Protein AF-I4BC13-F1 (afdb_monomer)

Nearest PDB stru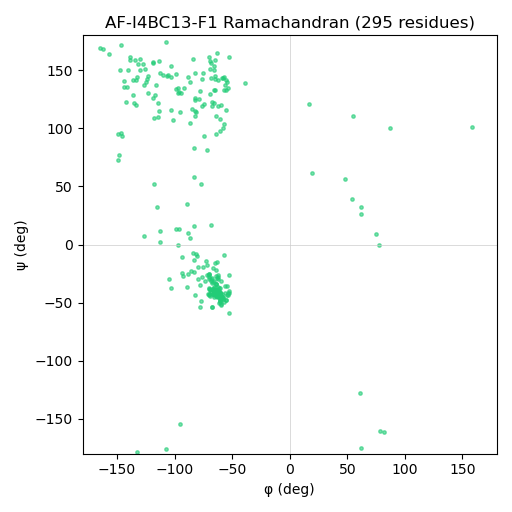ctures (foldseek):
  4tl6-assembly1_C-2  TM=3.862E-01  e=3.648E-01  Synechococcus elongatus PCC 7942 = FACHB-805
  7yfi-assembly1_A  TM=4.423E-01  e=2.209E+00  Rattus norvegicus
  8vuv-assembly1_A  TM=4.955E-01  e=9.905E+00  Homo sapiens
  8e92-assembly1_C  TM=4.081E-01  e=5.435E+00  Homo sapiens
  6mms-assembly1_B  TM=4.038E-01  e=9.328E+00  Rattus norvegicus

InterPro domains:
  IPR000816 Peptidase C15, pyroglutamyl peptidase I [PR00706] (13-36)
  IPR000816 Peptidase C15, pyroglutamyl peptidase I [PR00706] (135-151)
  IPR016125 Peptidase C15, pyroglutamyl peptidase I-like [PF01470] (13-174)
  IPR016125 Peptidase C15, pyroglutamyl peptidase I-like [PTHR23402] (8-170)
  IPR036440 Peptidase C15, pyroglutamyl peptidase I-like superfamily [G3DSA:3.40.630.20] (10-198)
  IPR036440 Peptidase C15, pyroglutamyl peptidase I-like superfamily [SSF53182] (11-179)

Foldseek 3Di:
DDPPPPPLAAFEEEEEEEADDQPDNGWLSVVLVVLLVVDDQDPSYHYQYYYHAYQDLLCRQVVPVVSCVVRVGLEYEYEGEDADDFKEWAQKQAQWADFAPDIDGVDPQAFRMKGFLPHVVQLLVLFDPVLSVRYDYHNDLDRGPQSSNQRCCCTVVQVHGYIYIYHYGDDPVRCVVCSVSSSVSVSSSVVSVSVVVVVDPPDGGIDRDHPDDDDDDDPVVVVVVSVVQNFALRALRLRSQQVVCVVVVADSDPVSSVLSSVLLVVLVPPPDPQLPPRTRVSSVVSCVVVVSSVVTD

pLDDT: mean 83.91, std 18.49, range [30.3, 98.81]

Solvent-accessible surface area (backbone atoms only — not comparable to full-atom values): 16662 Å² total; per-residue (Å²): 131,85,78,80,76,76,78,75,76,60,40,31,30,28,41,36,20,32,51,52,55,92,84,42,94,60,31,39,19,36,55,47,50,51,52,46,69,76,40,83,69,57,91,58,48,41,79,65,51,73,47,75,30,59,94,42,88,59,50,29,54,70,60,47,51,60,55,48,68,73,61,63,38,64,30,38,43,38,33,30,56,39,86,57,82,54,37,27,44,37,41,27,17,46,40,36,26,64,50,69,97,47,72,42,66,70,50,92,77,52,48,56,27,37,35,43,41,67,52,56,70,61,47,49,68,58,30,57,72,86,49,35,76,50,52,43,80,39,76,63,46,63,38,48,66,60,6,41,51,48,27,49,44,57,74,75,42,55,90,45,41,49,47,41,35,37,31,38,54,51,54,75,71,61,39,66,76,45,44,70,59,55,44,50,42,52,51,46,50,54,51,26,50,46,50,50,64,72,68,49,82,90,78,61,72,58,49,70,50,61,87,79,81,82,83,82,83,65,73,71,57,55,51,51,58,60,55,75,46,68,39,63,60,64,65,70,46,66,62,55,36,41,53,55,26,53,74,72,74,38,54,79,44,71,70,38,37,53,52,43,32,53,48,47,54,52,56,70,68,52,82,58,73,88,49,58,69,83,21,32,59,36,46,53,50,47,36,60,75,70,49,49,64,79,75,47,100

Structure (mmCIF, N/CA/C/O backbone):
data_AF-I4BC13-F1
#
_entry.id   AF-I4BC13-F1
#
loop_
_atom_site.group_PDB
_atom_site.id
_atom_site.type_symbol
_atom_site.label_atom_id
_atom_site.label_alt_id
_atom_site.label_comp_id
_atom_site.label_asym_id
_atom_site.label_entity_id
_atom_site.label_seq_id
_atom_site.pdbx_PDB_ins_code
_atom_site.Cartn_x
_atom_site.Cartn_y
_atom_site.Cartn_z
_atom_site.occupancy
_atom_site.B_iso_or_equiv
_atom_site.auth_seq_id
_atom_site.auth_comp_id
_atom_site.auth_asym_id
_atom_site.auth_atom_id
_atom_site.pdbx_PDB_model_num
ATOM 1 N N . MET A 1 1 ? -35.547 -10.653 30.636 1.00 40.25 1 MET A N 1
ATOM 2 C CA . MET A 1 1 ? -35.291 -10.626 29.179 1.00 40.25 1 MET A CA 1
ATOM 3 C C . MET A 1 1 ? -33.876 -11.126 28.935 1.00 40.25 1 MET A C 1
ATOM 5 O O . MET A 1 1 ? -32.976 -10.595 29.580 1.00 40.25 1 MET A O 1
ATOM 9 N N . PRO A 1 2 ? -33.645 -12.147 28.098 1.00 35.78 2 PRO A N 1
ATOM 10 C CA . PRO A 1 2 ? -32.284 -12.537 27.756 1.00 35.78 2 PRO A CA 1
ATOM 11 C C . PRO A 1 2 ? -31.647 -11.414 26.923 1.00 35.78 2 PRO A C 1
ATOM 13 O O . PRO A 1 2 ? -32.195 -11.009 25.900 1.00 35.78 2 PRO A O 1
ATOM 16 N N . ARG A 1 3 ? -30.512 -10.875 27.392 1.00 33.47 3 ARG A N 1
ATOM 17 C CA . ARG A 1 3 ? -29.662 -9.967 26.607 1.00 33.47 3 ARG A CA 1
ATOM 18 C C . ARG A 1 3 ? -29.309 -10.689 25.307 1.00 33.47 3 ARG A C 1
ATOM 20 O O . ARG A 1 3 ? -28.617 -11.702 25.356 1.00 33.47 3 ARG A O 1
ATOM 27 N N . GLN A 1 4 ? -29.757 -10.168 24.166 1.00 35.75 4 GLN A N 1
ATOM 28 C CA . GLN A 1 4 ? -29.152 -10.506 22.881 1.00 35.75 4 GLN A CA 1
ATOM 29 C C . GLN A 1 4 ? -27.668 -10.149 22.977 1.00 35.75 4 GLN A C 1
ATOM 31 O O . GLN A 1 4 ? -27.287 -8.979 22.978 1.00 35.75 4 GLN A O 1
ATOM 36 N N . VAL A 1 5 ? -26.828 -11.168 23.131 1.00 34.31 5 VAL A N 1
ATOM 37 C CA . VAL A 1 5 ? -25.388 -11.031 22.970 1.00 34.31 5 VAL A CA 1
ATOM 38 C C . VAL A 1 5 ? -25.170 -10.913 21.469 1.00 34.31 5 VAL A C 1
ATOM 40 O O . VAL A 1 5 ? -25.111 -11.915 20.762 1.00 34.31 5 VAL A O 1
ATOM 43 N N . PHE A 1 6 ? -25.114 -9.684 20.958 1.00 40.41 6 PHE A N 1
ATOM 44 C CA . PHE A 1 6 ? -24.556 -9.454 19.634 1.00 40.41 6 PHE A CA 1
ATOM 45 C C . PHE A 1 6 ? -23.105 -9.933 19.697 1.00 40.41 6 PHE A C 1
ATOM 47 O O . PHE A 1 6 ? -22.273 -9.324 20.370 1.00 40.41 6 PHE A O 1
ATOM 54 N N . HIS A 1 7 ? -22.803 -11.063 19.059 1.00 43.88 7 HIS A N 1
ATOM 55 C CA . HIS A 1 7 ? -21.422 -11.412 18.772 1.00 43.88 7 HIS A CA 1
ATOM 56 C C . HIS A 1 7 ? -20.894 -10.350 17.813 1.00 43.88 7 HIS A C 1
ATOM 58 O O . HIS A 1 7 ? -21.124 -10.418 16.608 1.00 43.88 7 HIS A O 1
ATOM 64 N N . ASP A 1 8 ? -20.236 -9.336 18.368 1.00 62.34 8 ASP A N 1
ATOM 65 C CA . ASP A 1 8 ? -19.478 -8.359 17.604 1.00 62.34 8 ASP A CA 1
ATOM 66 C C . ASP A 1 8 ? -18.417 -9.126 16.806 1.00 62.34 8 ASP A C 1
ATOM 68 O O . ASP A 1 8 ? -17.426 -9.618 17.358 1.00 62.34 8 ASP A O 1
ATOM 72 N N . LYS A 1 9 ? -18.693 -9.345 15.514 1.00 79.00 9 LYS A N 1
ATOM 73 C CA . LYS A 1 9 ? -17.816 -10.116 14.638 1.00 79.00 9 LYS A CA 1
ATOM 74 C C . LYS A 1 9 ? -16.469 -9.403 14.610 1.00 79.00 9 LYS A C 1
ATOM 76 O O . LYS A 1 9 ? -16.350 -8.251 14.200 1.00 79.00 9 LYS A O 1
ATOM 81 N N . SER A 1 10 ? -15.437 -10.114 15.036 1.00 89.94 10 SER A N 1
ATOM 82 C CA . SER A 1 10 ? -14.056 -9.660 14.920 1.00 89.94 10 SER A CA 1
ATOM 83 C C . SER A 1 10 ? -13.695 -9.367 13.459 1.00 89.94 10 SER A C 1
ATOM 85 O O . SER A 1 10 ? -13.921 -10.234 12.611 1.00 89.94 10 SER A O 1
ATOM 87 N N . LEU A 1 11 ? -13.073 -8.219 13.193 1.00 95.56 11 LEU A N 1
ATOM 88 C CA . LEU A 1 11 ? -12.499 -7.867 11.896 1.00 95.56 11 LEU A CA 1
ATOM 89 C C . LEU A 1 11 ? -11.143 -8.561 11.724 1.00 95.56 11 LEU A C 1
ATOM 91 O O . LEU A 1 11 ? -10.250 -8.396 12.555 1.00 95.56 11 LEU A O 1
ATOM 95 N N . THR A 1 12 ? -10.969 -9.319 10.648 1.00 97.69 12 THR A N 1
ATOM 96 C CA . THR A 1 12 ? -9.675 -9.894 10.262 1.00 97.69 12 THR A CA 1
ATOM 97 C C . THR A 1 12 ? -8.978 -9.014 9.228 1.00 97.69 12 THR A C 1
ATOM 99 O O . THR A 1 12 ? -9.584 -8.608 8.237 1.00 97.69 12 THR A O 1
ATOM 102 N N . VAL A 1 13 ? -7.702 -8.704 9.455 1.00 98.38 13 VAL A N 1
ATOM 103 C CA . VAL A 1 13 ? -6.926 -7.778 8.618 1.00 98.38 13 VAL A CA 1
ATOM 104 C C . VAL A 1 13 ? -5.687 -8.471 8.077 1.00 98.38 13 VAL A C 1
ATOM 106 O O . VAL A 1 13 ? -4.935 -9.063 8.845 1.00 98.38 13 VAL A O 1
ATOM 109 N N . PHE A 1 14 ? -5.447 -8.368 6.774 1.00 98.69 14 PHE A N 1
ATOM 110 C CA . PHE A 1 14 ? -4.153 -8.661 6.164 1.00 98.69 14 PHE A CA 1
ATOM 111 C C . PHE A 1 14 ? -3.393 -7.353 5.972 1.00 98.69 14 PHE A C 1
ATOM 113 O O . PHE A 1 14 ? -3.948 -6.403 5.419 1.00 98.69 14 PHE A O 1
ATOM 120 N N . MET A 1 15 ? -2.134 -7.289 6.399 1.00 98.81 15 MET A N 1
ATOM 121 C CA . MET A 1 15 ? -1.324 -6.074 6.259 1.00 98.81 15 MET A CA 1
ATOM 122 C C . MET A 1 15 ? -0.114 -6.319 5.363 1.00 98.81 15 MET A C 1
ATOM 124 O O . MET A 1 15 ? 0.655 -7.245 5.599 1.00 98.81 15 MET A O 1
ATOM 128 N N . ALA A 1 16 ? 0.093 -5.475 4.356 1.00 98.69 16 ALA A N 1
ATOM 129 C CA . ALA A 1 16 ? 1.271 -5.563 3.499 1.00 98.69 16 ALA A CA 1
ATOM 130 C C . ALA A 1 16 ? 2.042 -4.246 3.480 1.00 98.69 16 ALA A C 1
ATOM 132 O O . ALA A 1 16 ? 1.440 -3.176 3.456 1.00 98.69 16 ALA A O 1
ATOM 133 N N . ALA A 1 17 ? 3.365 -4.337 3.442 1.00 98.69 17 ALA A N 1
ATOM 134 C CA . ALA A 1 17 ? 4.271 -3.210 3.246 1.00 98.69 17 ALA A CA 1
ATOM 135 C C . ALA A 1 17 ? 5.323 -3.556 2.183 1.00 98.69 17 ALA A C 1
ATOM 137 O O . ALA A 1 17 ? 5.294 -4.652 1.628 1.00 98.69 17 ALA A O 1
ATOM 138 N N . PHE A 1 18 ? 6.253 -2.647 1.891 1.00 97.75 18 PHE A N 1
ATOM 139 C CA . PHE A 1 18 ? 7.304 -2.872 0.894 1.00 97.75 18 PHE A CA 1
ATOM 140 C C . PHE A 1 18 ? 8.692 -2.951 1.523 1.00 97.75 18 PHE A C 1
ATOM 142 O O . PHE A 1 18 ? 8.983 -2.260 2.498 1.00 97.75 18 PHE A O 1
ATOM 149 N N . GLU A 1 19 ? 9.571 -3.760 0.934 1.00 96.00 19 GLU A N 1
ATOM 150 C CA . GLU A 1 19 ? 10.990 -3.789 1.300 1.00 96.00 19 GLU A CA 1
ATOM 151 C C . GLU A 1 19 ? 11.697 -2.439 1.008 1.00 96.00 19 GLU A C 1
ATOM 153 O O . GLU A 1 19 ? 11.157 -1.580 0.295 1.00 96.00 19 GLU A O 1
ATOM 158 N N . PRO A 1 20 ? 12.903 -2.204 1.562 1.00 92.75 20 PRO A N 1
ATOM 159 C CA . PRO A 1 20 ? 13.725 -1.044 1.212 1.00 92.75 20 PRO A CA 1
ATOM 160 C C . PRO A 1 20 ? 14.058 -0.972 -0.283 1.00 92.75 20 PRO A C 1
ATOM 162 O O . PRO A 1 20 ? 14.316 -1.984 -0.929 1.00 92.75 20 PRO A O 1
ATOM 165 N N . PHE A 1 21 ? 14.097 0.244 -0.834 1.00 88.75 21 PHE A N 1
ATOM 166 C CA . PHE A 1 21 ? 14.404 0.489 -2.246 1.00 88.75 21 PHE A CA 1
ATOM 167 C C . PHE A 1 21 ? 15.162 1.805 -2.447 1.00 88.75 21 PHE A C 1
ATOM 169 O O . PHE A 1 21 ? 15.338 2.597 -1.522 1.00 88.75 21 PHE A O 1
ATOM 176 N N . GLY A 1 22 ? 15.641 2.043 -3.672 1.00 81.81 22 GLY A N 1
ATOM 177 C CA . GLY A 1 22 ? 16.281 3.316 -4.027 1.00 81.81 22 GLY A CA 1
ATOM 178 C C . GLY A 1 22 ? 17.552 3.621 -3.226 1.00 81.81 22 GLY A C 1
ATOM 179 O O . GLY A 1 22 ? 17.810 4.778 -2.916 1.00 81.81 22 GLY A O 1
ATOM 180 N N . GLY A 1 23 ? 18.312 2.588 -2.840 1.00 84.38 23 GLY A N 1
ATOM 181 C CA . GLY A 1 23 ? 19.537 2.726 -2.041 1.00 84.38 23 GLY A CA 1
ATOM 182 C C . GLY A 1 23 ? 19.304 2.978 -0.546 1.00 84.38 23 GLY A C 1
ATOM 183 O O . GLY A 1 23 ? 20.266 3.082 0.210 1.00 84.38 23 GLY A O 1
ATOM 184 N N . ARG A 1 24 ? 18.046 3.053 -0.090 1.00 87.62 24 ARG A N 1
ATOM 185 C CA . ARG A 1 24 ? 17.718 3.162 1.336 1.00 87.62 24 ARG A CA 1
ATOM 186 C C . ARG A 1 24 ? 17.885 1.806 2.019 1.00 87.62 24 ARG A C 1
ATOM 188 O O . ARG A 1 24 ? 17.536 0.769 1.463 1.00 87.62 24 ARG A O 1
ATOM 195 N N . SER A 1 25 ? 18.379 1.828 3.254 1.00 89.56 25 SER A N 1
ATOM 196 C CA . SER A 1 25 ? 18.487 0.647 4.124 1.00 89.56 25 SER A CA 1
ATOM 197 C C . SER A 1 25 ? 17.195 0.323 4.879 1.00 89.56 25 SER A C 1
ATOM 199 O O . SER A 1 25 ? 17.116 -0.699 5.553 1.00 89.56 25 SER A O 1
ATOM 201 N N . CYS A 1 26 ? 16.192 1.195 4.788 1.00 93.31 26 CYS A N 1
ATOM 202 C CA . CYS A 1 26 ? 14.906 1.070 5.461 1.00 93.31 26 CYS A CA 1
ATOM 203 C C . CYS A 1 26 ? 13.771 1.491 4.526 1.00 93.31 26 CYS A C 1
ATOM 205 O O . CYS A 1 26 ? 13.988 2.187 3.530 1.00 93.31 26 CYS A O 1
ATOM 207 N N . ASN A 1 27 ? 12.565 1.068 4.884 1.00 97.25 27 ASN A N 1
ATOM 208 C CA . ASN A 1 27 ? 11.320 1.544 4.309 1.00 97.25 27 ASN A CA 1
ATOM 209 C C . ASN A 1 27 ? 10.363 1.790 5.469 1.00 97.25 27 ASN A C 1
ATOM 211 O O . ASN A 1 27 ? 10.060 0.862 6.219 1.00 97.25 27 ASN A O 1
ATOM 215 N N . THR A 1 28 ? 9.869 3.016 5.616 1.00 98.25 28 THR A N 1
ATOM 216 C CA . THR A 1 28 ? 9.038 3.373 6.772 1.00 98.25 28 THR A CA 1
ATOM 217 C C . THR A 1 28 ? 7.739 2.565 6.823 1.00 98.25 28 THR A C 1
ATOM 219 O O . THR A 1 28 ? 7.231 2.305 7.908 1.00 98.25 28 THR A O 1
ATOM 222 N N . SER A 1 29 ? 7.228 2.085 5.681 1.00 98.44 29 SER A N 1
ATOM 223 C CA . SER A 1 29 ? 6.073 1.176 5.675 1.00 98.44 29 SER A CA 1
ATOM 224 C C . SER A 1 29 ? 6.389 -0.190 6.297 1.00 98.44 29 SER A C 1
ATOM 226 O O . SER A 1 29 ? 5.554 -0.732 7.020 1.00 98.44 29 SER A O 1
ATOM 228 N N . ALA A 1 30 ? 7.591 -0.732 6.068 1.00 98.50 30 ALA A N 1
ATOM 229 C CA . ALA A 1 30 ? 8.039 -1.983 6.679 1.00 98.50 30 ALA A CA 1
ATOM 230 C C . ALA A 1 30 ? 8.311 -1.809 8.177 1.00 98.50 30 ALA A C 1
ATOM 232 O O . ALA A 1 30 ? 7.895 -2.647 8.977 1.00 98.50 30 ALA A O 1
ATOM 233 N N . ASP A 1 31 ? 8.949 -0.698 8.555 1.00 98.44 31 ASP A N 1
ATOM 234 C CA . ASP A 1 31 ? 9.200 -0.366 9.958 1.00 98.44 31 ASP A CA 1
ATOM 235 C C . ASP A 1 31 ? 7.875 -0.227 10.734 1.00 98.44 31 ASP A C 1
ATOM 237 O O . ASP A 1 31 ? 7.731 -0.770 11.833 1.00 98.44 31 ASP A O 1
ATOM 241 N N . LEU A 1 32 ? 6.874 0.433 10.134 1.00 98.69 32 LEU A N 1
ATOM 242 C CA . LEU A 1 32 ? 5.536 0.567 10.710 1.00 98.69 32 LEU A CA 1
ATOM 243 C C . LEU A 1 32 ? 4.802 -0.769 10.803 1.00 98.69 32 LEU A C 1
ATOM 245 O O . LEU A 1 32 ? 4.203 -1.055 11.837 1.00 98.69 32 LEU A O 1
ATOM 249 N N . LEU A 1 33 ? 4.870 -1.608 9.766 1.00 98.62 33 LEU A N 1
ATOM 250 C CA . LEU A 1 33 ? 4.275 -2.942 9.809 1.00 98.62 33 LEU A CA 1
ATOM 251 C C . LEU A 1 33 ? 4.851 -3.768 10.964 1.00 98.62 33 LEU A C 1
ATOM 253 O O . LEU A 1 33 ? 4.092 -4.379 11.715 1.00 98.62 33 LEU A O 1
ATOM 257 N N . GLN A 1 34 ? 6.172 -3.747 11.153 1.00 98.19 34 GLN A N 1
ATOM 258 C CA . GLN A 1 34 ? 6.793 -4.457 12.266 1.00 98.19 34 GLN A CA 1
ATOM 259 C C . GLN A 1 34 ? 6.348 -3.892 13.620 1.00 98.19 34 GLN A C 1
ATOM 261 O O . GLN A 1 34 ? 6.024 -4.657 14.528 1.00 98.19 34 GLN A O 1
ATOM 266 N N . ALA A 1 35 ? 6.284 -2.567 13.761 1.00 98.12 35 ALA A N 1
ATOM 267 C CA . ALA A 1 35 ? 5.796 -1.941 14.986 1.00 98.12 35 ALA A CA 1
ATOM 268 C C . ALA A 1 35 ? 4.338 -2.338 15.293 1.00 98.12 35 ALA A C 1
ATOM 270 O O . ALA A 1 35 ? 4.021 -2.650 16.439 1.00 98.12 35 ALA A O 1
ATOM 271 N N . LEU A 1 36 ? 3.476 -2.408 14.272 1.00 98.00 36 LEU A N 1
ATOM 272 C CA . LEU A 1 36 ? 2.088 -2.864 14.396 1.00 98.00 36 LEU A CA 1
ATOM 273 C C . LEU A 1 36 ? 1.999 -4.333 14.829 1.00 98.00 36 LEU A C 1
ATOM 275 O O . LEU A 1 36 ? 1.223 -4.645 15.729 1.00 98.00 36 LEU A O 1
ATOM 279 N N . ILE A 1 37 ? 2.806 -5.223 14.244 1.00 96.88 37 ILE A N 1
ATOM 280 C CA . ILE A 1 37 ? 2.849 -6.653 14.609 1.00 96.88 37 ILE A CA 1
ATOM 281 C C . ILE A 1 37 ? 3.334 -6.846 16.050 1.00 96.88 37 ILE A C 1
ATOM 283 O O . ILE A 1 37 ? 2.808 -7.688 16.773 1.00 96.88 37 ILE A O 1
ATOM 287 N N . SER A 1 38 ? 4.329 -6.066 16.479 1.00 96.19 38 SER A N 1
ATOM 288 C CA . SER A 1 38 ? 4.823 -6.081 17.861 1.00 96.19 38 SER A CA 1
ATOM 289 C C . SER A 1 38 ? 3.853 -5.442 18.856 1.00 96.19 38 SER A C 1
ATOM 291 O O . SER A 1 38 ? 3.988 -5.653 20.062 1.00 96.19 38 SER A O 1
ATOM 293 N N . SER A 1 39 ? 2.895 -4.647 18.378 1.00 93.25 39 SER A N 1
ATOM 294 C CA . SER A 1 39 ? 1.874 -4.024 19.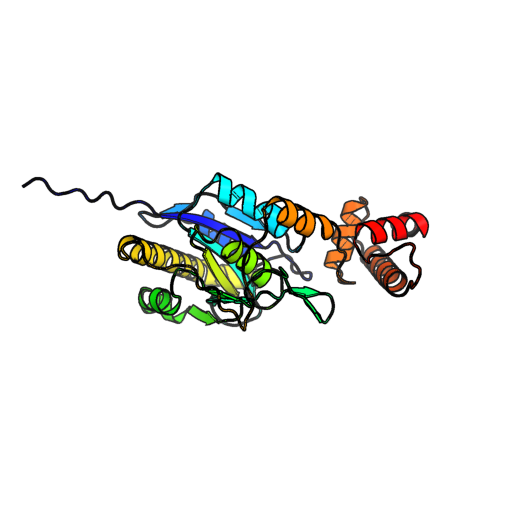213 1.00 93.25 39 SER A CA 1
ATOM 295 C C . SER A 1 39 ? 0.697 -4.968 19.467 1.00 93.25 39 SER A C 1
ATOM 297 O O . SER A 1 39 ? 0.439 -5.919 18.729 1.00 93.25 39 SER A O 1
ATOM 299 N N . LYS A 1 40 ? -0.067 -4.694 20.526 1.00 88.44 40 LYS A N 1
ATOM 300 C CA . LYS A 1 40 ? -1.309 -5.421 20.785 1.00 88.44 40 LYS A CA 1
ATOM 301 C C . LYS A 1 40 ? -2.396 -4.912 19.837 1.00 88.44 40 LYS A C 1
ATOM 303 O O . LYS A 1 40 ? -2.782 -3.749 19.929 1.00 88.44 40 LYS A O 1
ATOM 308 N N . MET A 1 41 ? -2.925 -5.798 18.990 1.00 90.00 41 MET A N 1
ATOM 309 C CA . MET A 1 41 ? -4.083 -5.480 18.148 1.00 90.00 41 MET A CA 1
ATOM 310 C C . MET A 1 41 ? -5.267 -4.991 19.000 1.00 90.00 41 MET A C 1
ATOM 312 O O . MET A 1 41 ? -5.490 -5.535 20.092 1.00 90.00 41 MET A O 1
ATOM 316 N N . PRO A 1 42 ? -6.044 -3.992 18.538 1.00 88.75 42 PRO A N 1
ATOM 317 C CA . PRO A 1 42 ? -7.167 -3.492 19.319 1.00 88.75 42 PRO A CA 1
ATOM 318 C C . PRO A 1 42 ? -8.268 -4.555 19.495 1.00 88.75 42 PRO A C 1
ATOM 320 O O . PRO A 1 42 ? -8.362 -5.501 18.705 1.00 88.75 42 PRO A O 1
ATOM 323 N N . PRO A 1 43 ? -9.141 -4.417 20.511 1.00 89.44 43 PRO A N 1
ATOM 324 C CA . PRO A 1 43 ? -10.244 -5.346 20.734 1.00 89.44 43 PRO A CA 1
ATOM 325 C C . PRO A 1 43 ? -11.124 -5.527 19.491 1.00 89.44 43 PRO A C 1
ATOM 327 O O . PRO A 1 43 ? -11.509 -4.562 18.833 1.00 89.44 43 PRO A O 1
ATOM 330 N N . GLY A 1 44 ? -11.457 -6.781 19.179 1.00 92.94 44 GLY A N 1
ATOM 331 C CA . GLY A 1 44 ? -12.282 -7.110 18.017 1.00 92.94 44 GLY A CA 1
ATOM 332 C C . GLY A 1 44 ? -11.559 -7.004 16.670 1.00 92.94 44 GLY A C 1
ATOM 333 O O . GLY A 1 44 ? -12.219 -7.130 15.644 1.00 92.94 44 GLY A O 1
ATOM 334 N N . ILE A 1 45 ? -10.237 -6.812 16.646 1.00 95.94 45 ILE A N 1
ATOM 335 C CA . ILE A 1 45 ? -9.403 -6.875 15.440 1.00 95.94 45 ILE A CA 1
ATOM 336 C C . ILE A 1 45 ? -8.419 -8.039 15.576 1.00 95.94 45 ILE A C 1
ATOM 338 O O . ILE A 1 45 ? -7.825 -8.250 16.633 1.00 95.94 45 ILE A O 1
ATOM 342 N N . ARG A 1 46 ? -8.235 -8.806 14.500 1.00 96.69 46 ARG A N 1
ATOM 343 C CA . ARG A 1 46 ? -7.223 -9.863 14.408 1.00 96.69 46 ARG A CA 1
ATOM 344 C C . ARG A 1 46 ? -6.363 -9.672 13.169 1.00 96.69 46 ARG A C 1
ATOM 346 O O . ARG A 1 46 ? -6.889 -9.435 12.085 1.00 96.69 46 ARG A O 1
ATOM 353 N N . LEU A 1 47 ? -5.056 -9.857 13.319 1.00 97.50 47 LEU A N 1
ATOM 354 C CA . LEU A 1 47 ? -4.151 -9.993 12.183 1.00 97.50 47 LEU A CA 1
ATOM 355 C C . LEU A 1 47 ? -4.331 -11.383 11.568 1.00 97.50 47 LEU A C 1
ATOM 357 O O . LEU A 1 47 ? -4.157 -12.382 12.260 1.00 97.50 47 LEU A O 1
ATOM 361 N N . ALA A 1 48 ? -4.706 -11.440 10.294 1.00 97.62 48 ALA A N 1
ATOM 362 C CA . ALA A 1 48 ? -4.819 -12.686 9.548 1.00 97.62 48 ALA A CA 1
ATOM 363 C C . ALA A 1 48 ? -3.432 -13.185 9.116 1.00 97.62 48 ALA A C 1
ATOM 365 O O . ALA A 1 48 ? -3.056 -14.311 9.417 1.00 97.62 48 ALA A O 1
ATOM 366 N N . GLU A 1 49 ? -2.674 -12.325 8.438 1.00 98.19 49 GLU A N 1
ATOM 367 C CA . GLU A 1 49 ? -1.284 -12.536 8.026 1.00 98.19 49 GLU A CA 1
ATOM 368 C C . GLU A 1 49 ? -0.692 -11.175 7.621 1.00 98.19 49 GLU A C 1
ATOM 370 O O . GLU A 1 49 ? -1.409 -10.172 7.501 1.00 98.19 49 GLU A O 1
ATOM 375 N N . SER A 1 50 ? 0.622 -11.126 7.431 1.00 98.38 50 SER A N 1
ATOM 376 C CA . SER A 1 50 ? 1.314 -9.931 6.965 1.00 98.38 50 SER A CA 1
ATOM 377 C C . SER A 1 50 ? 2.416 -10.263 5.972 1.00 98.38 50 SER A C 1
ATOM 379 O O . SER A 1 50 ? 3.054 -11.305 6.107 1.00 98.38 50 SER A O 1
ATOM 381 N N . ALA A 1 51 ? 2.702 -9.354 5.039 1.00 98.00 51 ALA A N 1
ATOM 382 C CA . ALA A 1 51 ? 3.754 -9.545 4.042 1.00 98.00 51 ALA A CA 1
ATOM 383 C C . ALA A 1 51 ? 4.618 -8.294 3.828 1.00 98.00 51 ALA A C 1
ATOM 385 O O . ALA A 1 51 ? 4.114 -7.174 3.753 1.00 98.00 51 ALA A O 1
ATOM 386 N N . ILE A 1 52 ? 5.922 -8.510 3.644 1.00 98.00 52 ILE A N 1
ATOM 387 C CA . ILE A 1 52 ? 6.829 -7.532 3.035 1.00 98.00 52 ILE A CA 1
ATOM 388 C C . ILE A 1 52 ? 6.942 -7.879 1.552 1.00 98.00 52 ILE A C 1
ATOM 390 O O . ILE A 1 52 ? 7.426 -8.950 1.189 1.00 98.00 52 ILE A O 1
ATOM 394 N N . LEU A 1 53 ? 6.441 -6.993 0.699 1.00 96.38 53 LEU A N 1
ATOM 395 C CA . LEU A 1 53 ? 6.415 -7.163 -0.746 1.00 96.38 53 LEU A CA 1
ATOM 396 C C . LEU A 1 53 ? 7.728 -6.666 -1.363 1.00 96.38 53 LEU A C 1
ATOM 398 O O . LEU A 1 53 ? 8.224 -5.607 -0.960 1.00 96.38 53 LEU A O 1
ATOM 402 N N . PRO A 1 54 ? 8.268 -7.376 -2.369 1.00 90.94 54 PRO A N 1
ATOM 403 C CA . PRO A 1 54 ? 9.427 -6.894 -3.099 1.00 90.94 54 PRO A CA 1
ATOM 404 C C . PRO A 1 54 ? 9.084 -5.629 -3.881 1.00 90.94 54 PRO A C 1
ATOM 406 O O . PRO A 1 54 ? 7.949 -5.478 -4.348 1.00 90.94 54 PRO A O 1
ATOM 409 N N . VAL A 1 55 ? 10.061 -4.744 -4.093 1.00 90.62 55 VAL A N 1
ATOM 410 C CA . VAL A 1 55 ? 9.863 -3.547 -4.929 1.00 90.62 55 VAL A CA 1
ATOM 411 C C . VAL A 1 55 ? 10.045 -3.885 -6.415 1.00 90.62 55 VAL A C 1
ATOM 413 O O . VAL A 1 55 ? 10.881 -3.323 -7.114 1.00 90.62 55 VAL A O 1
ATOM 416 N N . ASP A 1 56 ? 9.245 -4.836 -6.903 1.00 88.62 56 ASP A N 1
ATOM 417 C CA . ASP A 1 56 ? 9.311 -5.386 -8.260 1.00 88.62 56 ASP A CA 1
ATOM 418 C C . ASP A 1 56 ? 7.896 -5.659 -8.808 1.00 88.62 56 ASP A C 1
ATOM 420 O O . ASP A 1 56 ? 7.101 -6.405 -8.231 1.00 88.62 56 ASP A O 1
ATOM 424 N N . PHE A 1 57 ? 7.566 -5.044 -9.951 1.00 85.25 57 PHE A N 1
ATOM 425 C CA . PHE A 1 57 ? 6.229 -5.140 -10.556 1.00 85.25 57 PHE A CA 1
ATOM 426 C C . PHE A 1 57 ? 5.832 -6.565 -10.963 1.00 85.25 57 PHE A C 1
ATOM 428 O O . PHE A 1 57 ? 4.638 -6.853 -11.032 1.00 85.25 57 PHE A O 1
ATOM 435 N N . ALA A 1 58 ? 6.793 -7.436 -11.282 1.00 79.50 58 ALA A N 1
ATOM 436 C CA . ALA A 1 58 ? 6.497 -8.785 -11.753 1.00 79.50 58 ALA A CA 1
ATOM 437 C C . ALA A 1 58 ? 6.106 -9.709 -10.592 1.00 79.50 58 ALA A C 1
ATOM 439 O O . ALA A 1 58 ? 5.239 -10.568 -10.747 1.00 79.50 58 ALA A O 1
ATOM 440 N N . THR A 1 59 ? 6.719 -9.513 -9.426 1.00 84.81 59 THR A N 1
ATOM 441 C CA . THR A 1 59 ? 6.621 -10.444 -8.296 1.00 84.81 59 THR A CA 1
ATOM 442 C C . THR A 1 59 ? 5.707 -9.963 -7.173 1.00 84.81 59 THR A C 1
ATOM 444 O O . THR A 1 59 ? 5.059 -10.799 -6.544 1.00 84.81 59 THR A O 1
ATOM 447 N N . ALA A 1 60 ? 5.559 -8.650 -6.950 1.00 90.81 60 ALA A N 1
ATOM 448 C CA . ALA A 1 60 ? 4.786 -8.124 -5.818 1.00 90.81 60 ALA A CA 1
ATOM 449 C C . ALA A 1 60 ? 3.338 -8.650 -5.771 1.00 90.81 60 ALA A C 1
ATOM 451 O O . ALA A 1 60 ? 2.885 -9.136 -4.735 1.00 90.81 60 ALA A O 1
ATOM 452 N N . TRP A 1 61 ? 2.620 -8.626 -6.902 1.00 95.31 61 TRP A N 1
ATOM 453 C CA . TRP A 1 61 ? 1.250 -9.154 -6.970 1.00 95.31 61 TRP A CA 1
ATOM 454 C C . TRP A 1 61 ? 1.196 -10.682 -6.848 1.00 95.31 61 TRP A C 1
ATOM 456 O O . TRP A 1 61 ? 0.317 -11.219 -6.175 1.00 95.31 61 TRP A O 1
ATOM 466 N N . GLN A 1 62 ? 2.155 -11.383 -7.461 1.00 90.88 62 GLN A N 1
ATOM 467 C CA . GLN A 1 62 ? 2.236 -12.848 -7.418 1.00 90.88 62 GLN A CA 1
ATOM 468 C C . GLN A 1 62 ? 2.469 -13.372 -5.996 1.00 90.88 62 GLN A C 1
ATOM 470 O O . GLN A 1 62 ? 2.031 -14.472 -5.676 1.00 90.88 62 GLN A O 1
ATOM 475 N N . ILE A 1 63 ? 3.136 -12.583 -5.151 1.00 92.44 63 ILE A N 1
ATOM 476 C CA . ILE A 1 63 ? 3.355 -12.891 -3.737 1.00 92.44 63 ILE A CA 1
ATOM 477 C C . ILE A 1 63 ? 2.132 -12.512 -2.898 1.00 92.44 63 ILE A C 1
ATOM 479 O O . ILE A 1 63 ? 1.729 -13.292 -2.034 1.00 92.44 63 ILE A O 1
ATOM 483 N N . LEU A 1 64 ? 1.532 -11.343 -3.144 1.00 97.69 64 LEU A N 1
ATOM 484 C CA . LEU A 1 64 ? 0.411 -10.843 -2.349 1.00 97.69 64 LEU A CA 1
ATOM 485 C C . LEU A 1 64 ? -0.863 -11.684 -2.528 1.00 97.69 64 LEU A C 1
ATOM 487 O O . LEU A 1 64 ? -1.448 -12.135 -1.543 1.00 97.69 64 LEU A O 1
ATOM 491 N N . GLN A 1 65 ? -1.303 -11.892 -3.774 1.00 97.88 65 GLN A N 1
ATOM 492 C CA . GLN A 1 65 ? -2.627 -12.454 -4.066 1.00 97.88 65 GLN A CA 1
ATOM 493 C C . GLN A 1 65 ? -2.857 -13.834 -3.425 1.00 97.88 65 GLN A C 1
ATOM 495 O O . GLN A 1 65 ? -3.899 -14.014 -2.791 1.00 97.88 65 GLN A O 1
ATOM 500 N N . PRO A 1 66 ? -1.932 -14.812 -3.517 1.00 97.06 66 PRO A N 1
ATOM 501 C CA . PRO A 1 66 ? -2.163 -16.128 -2.928 1.00 97.06 66 PRO A CA 1
ATOM 502 C C . PRO A 1 66 ? -2.334 -16.085 -1.406 1.00 97.06 66 PRO A C 1
ATOM 504 O O . PRO A 1 66 ? -3.154 -16.826 -0.871 1.00 97.06 66 PRO A O 1
ATOM 507 N N . GLN A 1 67 ? -1.599 -15.211 -0.712 1.00 98.06 67 GLN A N 1
ATOM 508 C CA . GLN A 1 67 ? -1.690 -15.064 0.745 1.00 98.06 67 GLN A CA 1
ATOM 509 C C . GLN A 1 67 ? -3.026 -14.433 1.158 1.00 98.06 67 GLN A C 1
ATOM 511 O O . GLN A 1 67 ? -3.705 -14.934 2.056 1.00 98.06 67 GLN A O 1
ATOM 516 N N . VAL A 1 68 ? -3.468 -13.400 0.435 1.00 98.19 68 VAL A N 1
ATOM 517 C CA . VAL A 1 68 ? -4.787 -12.783 0.641 1.00 98.19 68 VAL A CA 1
ATOM 518 C C . VAL A 1 68 ? -5.912 -13.796 0.394 1.00 98.19 68 VAL A C 1
ATOM 520 O O . VAL A 1 68 ? -6.816 -13.927 1.215 1.00 98.19 68 VAL A O 1
ATOM 523 N N . LEU A 1 69 ? -5.845 -14.574 -0.691 1.00 97.50 69 LEU A N 1
ATOM 524 C CA . LEU A 1 69 ? -6.857 -15.592 -1.006 1.00 97.50 69 LEU A CA 1
ATOM 525 C C . LEU A 1 69 ? -6.869 -16.766 -0.021 1.00 97.50 69 LEU A C 1
ATOM 527 O O . LEU A 1 69 ? -7.929 -17.336 0.245 1.00 97.50 69 LEU A O 1
ATOM 531 N N . LYS A 1 70 ? -5.702 -17.132 0.518 1.00 97.56 70 LYS A N 1
ATOM 532 C CA . LYS A 1 70 ? -5.564 -18.163 1.553 1.00 97.56 70 LYS A CA 1
ATOM 533 C C . LYS A 1 70 ? -6.212 -17.720 2.864 1.00 97.56 70 LYS A C 1
ATOM 535 O O . LYS A 1 70 ? -6.879 -18.524 3.509 1.00 97.56 70 LYS A O 1
ATOM 540 N N . THR A 1 71 ? -6.014 -16.463 3.251 1.00 97.19 71 THR A N 1
ATOM 541 C CA . THR A 1 71 ? -6.458 -15.935 4.550 1.00 97.19 71 THR A CA 1
ATOM 542 C C . THR A 1 71 ? -7.874 -15.373 4.539 1.00 97.19 71 THR A C 1
ATOM 544 O O . THR A 1 71 ? -8.522 -15.383 5.581 1.00 97.19 71 THR A O 1
ATOM 547 N N . LYS A 1 72 ? -8.374 -14.932 3.375 1.00 96.12 72 LYS A N 1
ATOM 548 C CA . LYS A 1 72 ? -9.714 -14.349 3.179 1.00 96.12 72 LYS A CA 1
ATOM 549 C C . LYS A 1 72 ? -10.050 -13.272 4.230 1.00 96.12 72 L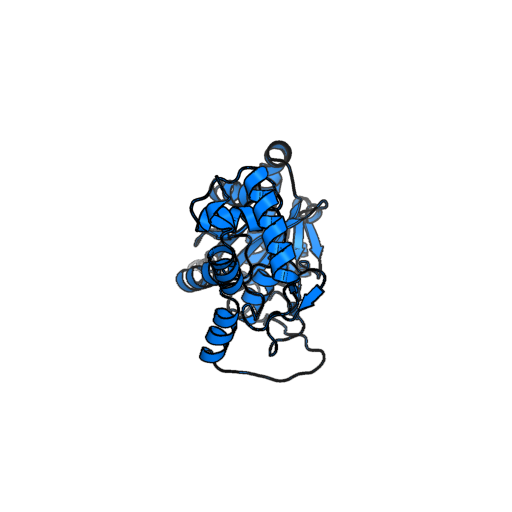YS A C 1
ATOM 551 O O . LYS A 1 72 ? -11.050 -13.412 4.936 1.00 96.12 72 LYS A O 1
ATOM 556 N N . PRO A 1 73 ? -9.215 -12.227 4.367 1.00 97.69 73 PRO A N 1
ATOM 557 C CA . PRO A 1 73 ? -9.412 -11.206 5.386 1.00 97.69 73 PRO A CA 1
ATOM 558 C C . PRO A 1 73 ? -10.665 -10.368 5.095 1.00 97.69 73 PRO A C 1
ATOM 560 O O . PRO A 1 73 ? -11.067 -10.211 3.941 1.00 97.69 73 PRO A O 1
ATOM 563 N N . ASP A 1 74 ? -11.243 -9.763 6.132 1.00 97.00 74 ASP A N 1
ATOM 564 C CA . ASP A 1 74 ? -12.307 -8.764 5.972 1.00 97.00 74 ASP A CA 1
ATOM 565 C C . ASP A 1 74 ? -11.750 -7.431 5.407 1.00 97.00 74 ASP A C 1
ATOM 567 O O . ASP A 1 74 ? -12.485 -6.682 4.756 1.00 97.00 74 ASP A O 1
ATOM 571 N N . LEU A 1 75 ? -10.458 -7.143 5.639 1.00 98.00 75 LEU A N 1
ATOM 572 C CA . LEU A 1 75 ? -9.728 -5.965 5.151 1.00 98.00 75 LEU A CA 1
ATOM 573 C C . LEU A 1 75 ? -8.287 -6.310 4.733 1.00 98.00 75 LEU A C 1
ATOM 575 O O . LEU A 1 75 ? -7.548 -6.939 5.486 1.00 98.00 75 LEU A O 1
ATOM 579 N N . VAL A 1 76 ? -7.842 -5.799 3.586 1.00 98.69 76 VAL A N 1
ATOM 580 C CA . VAL A 1 76 ? -6.427 -5.709 3.201 1.00 98.69 76 VAL A CA 1
ATOM 581 C C . VAL A 1 76 ? -5.954 -4.265 3.375 1.00 98.69 76 VAL A C 1
ATOM 583 O O . VAL A 1 76 ? -6.429 -3.364 2.685 1.00 98.69 76 VAL A O 1
ATOM 586 N N . LEU A 1 77 ? -5.004 -4.035 4.280 1.00 98.69 77 LEU A N 1
ATOM 587 C CA . LEU A 1 77 ? -4.337 -2.746 4.449 1.00 98.69 77 LEU A CA 1
ATOM 588 C C . LEU A 1 77 ? -2.961 -2.793 3.779 1.00 98.69 77 LEU A C 1
ATOM 590 O O . LEU A 1 77 ? -2.033 -3.437 4.270 1.00 98.69 77 LEU A O 1
ATOM 594 N N . LEU A 1 78 ? -2.836 -2.104 2.650 1.00 98.75 78 LEU A N 1
ATOM 595 C CA . LEU A 1 78 ? -1.575 -1.926 1.942 1.00 98.75 78 LEU A CA 1
ATOM 596 C C . LEU A 1 78 ? -0.901 -0.644 2.433 1.00 98.75 78 LEU A C 1
ATOM 598 O O . LEU A 1 78 ? -1.550 0.393 2.536 1.00 98.75 78 LEU A O 1
ATOM 602 N N . MET A 1 79 ? 0.396 -0.700 2.712 1.00 98.69 79 MET A N 1
ATOM 603 C 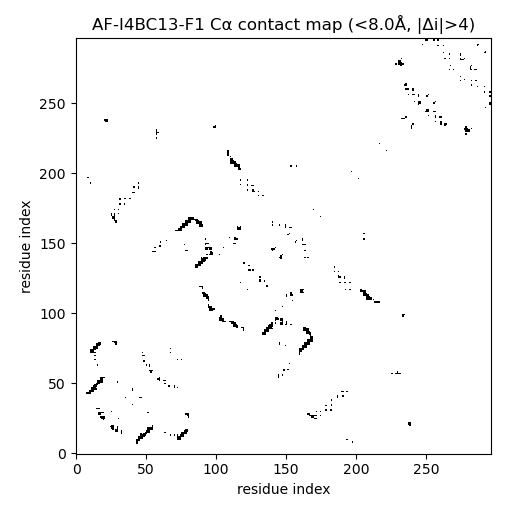CA . MET A 1 79 ? 1.187 0.442 3.160 1.00 98.69 79 MET A CA 1
ATOM 604 C C . MET A 1 79 ? 2.398 0.646 2.254 1.00 98.69 79 MET A C 1
ATOM 606 O O . MET A 1 79 ? 3.059 -0.312 1.860 1.00 98.69 79 MET A O 1
ATOM 610 N N . GLY A 1 80 ? 2.726 1.898 1.949 1.00 97.88 80 GLY A N 1
ATOM 611 C CA . GLY A 1 80 ? 3.930 2.253 1.193 1.00 97.88 80 GLY A CA 1
ATOM 612 C C . GLY A 1 80 ? 4.492 3.592 1.641 1.00 97.88 80 GLY A C 1
ATOM 613 O O . GLY A 1 80 ? 3.740 4.447 2.098 1.00 97.88 80 GLY A O 1
ATOM 614 N N . GLU A 1 81 ? 5.806 3.798 1.544 1.00 96.31 81 GLU A N 1
ATOM 615 C CA . GLU A 1 81 ? 6.387 5.105 1.871 1.00 96.31 81 GLU A CA 1
ATOM 616 C C . GLU A 1 81 ? 6.288 6.093 0.697 1.00 96.31 81 GLU A C 1
ATOM 618 O O . GLU A 1 81 ? 6.384 5.711 -0.470 1.00 96.31 81 GLU A O 1
ATOM 623 N N . LYS A 1 82 ? 6.130 7.381 1.010 1.00 94.31 82 LYS A N 1
ATOM 624 C CA . LYS A 1 82 ? 6.263 8.492 0.061 1.00 94.31 82 LYS A CA 1
ATOM 625 C C . LYS A 1 82 ? 7.098 9.620 0.656 1.00 94.31 82 LYS A C 1
ATOM 627 O O . LYS A 1 82 ? 7.223 9.735 1.870 1.00 94.31 82 LYS A O 1
ATOM 632 N N . GLN A 1 83 ? 7.666 10.469 -0.193 1.00 90.25 83 GLN A N 1
ATOM 633 C CA . GLN A 1 83 ? 8.455 11.609 0.275 1.00 90.25 83 GLN A CA 1
ATOM 634 C C . GLN A 1 83 ? 7.570 12.667 0.945 1.00 90.25 83 GLN A C 1
ATOM 636 O O . GLN A 1 83 ? 6.588 13.117 0.355 1.00 90.25 83 GLN A O 1
ATOM 641 N N . GLY A 1 84 ? 7.970 13.084 2.150 1.00 85.44 84 GLY A N 1
ATOM 642 C CA . GLY A 1 84 ? 7.327 14.151 2.917 1.00 85.44 84 GLY A CA 1
ATOM 643 C C . GLY A 1 84 ? 5.868 13.891 3.314 1.00 85.44 84 GLY A C 1
ATOM 644 O O . GLY A 1 84 ? 5.297 12.825 3.081 1.00 85.44 84 GLY A O 1
ATOM 645 N N . GLY A 1 85 ? 5.262 14.915 3.915 1.00 88.25 85 GLY A N 1
ATOM 646 C CA . GLY A 1 85 ? 3.833 14.961 4.220 1.00 88.25 85 GLY A CA 1
ATOM 647 C C . GLY A 1 85 ? 3.401 14.159 5.448 1.00 88.25 85 GLY A C 1
ATOM 648 O O . GLY A 1 85 ? 4.200 13.847 6.332 1.00 88.25 85 GLY A O 1
ATOM 649 N N . SER A 1 86 ? 2.103 13.864 5.480 1.00 92.62 86 SER A N 1
ATOM 650 C CA . SER A 1 86 ? 1.400 13.165 6.562 1.00 92.62 86 SER A CA 1
ATOM 651 C C . SER A 1 86 ? 1.012 11.742 6.148 1.00 92.62 86 SER A C 1
ATOM 653 O O . SER A 1 86 ? 1.157 11.361 4.980 1.00 92.62 86 SER A O 1
ATOM 655 N N . LEU A 1 87 ? 0.467 10.959 7.086 1.00 97.31 87 LEU A N 1
ATOM 656 C CA . LEU A 1 87 ? -0.214 9.708 6.746 1.00 97.31 87 LEU A CA 1
ATOM 657 C C . LEU A 1 87 ? -1.309 10.017 5.719 1.00 97.31 87 LEU A C 1
ATOM 659 O O . LEU A 1 87 ? -2.020 11.008 5.847 1.00 97.31 87 LEU A O 1
ATOM 663 N N . THR A 1 88 ? -1.408 9.243 4.643 1.00 97.88 88 THR A N 1
ATOM 664 C CA . THR A 1 88 ? -2.319 9.568 3.539 1.00 97.88 88 THR A CA 1
ATOM 665 C C . THR A 1 88 ? -3.109 8.353 3.100 1.00 97.88 88 THR A C 1
ATOM 667 O O . THR A 1 88 ? -2.526 7.363 2.665 1.00 97.88 88 THR A O 1
ATOM 670 N N . ILE A 1 89 ? -4.431 8.450 3.187 1.00 97.12 89 ILE A N 1
ATOM 671 C CA . ILE A 1 89 ? -5.357 7.436 2.690 1.00 97.12 89 ILE A CA 1
ATOM 672 C C . ILE A 1 89 ? -5.577 7.716 1.204 1.00 97.12 89 ILE A C 1
ATOM 674 O O . ILE A 1 89 ? -6.091 8.774 0.834 1.00 97.12 89 ILE A O 1
ATOM 678 N N . GLU A 1 90 ? -5.180 6.777 0.353 1.00 96.44 90 GLU A N 1
ATOM 679 C CA . GLU A 1 90 ? -5.443 6.869 -1.080 1.00 96.44 90 GLU A CA 1
ATOM 680 C C . GLU A 1 90 ? -6.863 6.369 -1.363 1.00 96.44 90 GLU A C 1
ATOM 682 O O . GLU A 1 90 ? -7.211 5.250 -0.992 1.00 96.44 90 GLU A O 1
ATOM 687 N N . SER A 1 91 ? -7.691 7.191 -2.005 1.00 89.31 91 SER A N 1
ATOM 688 C CA . SER A 1 91 ? -9.063 6.840 -2.386 1.00 89.31 91 SER A CA 1
ATOM 689 C C . SER A 1 91 ? -9.139 6.123 -3.733 1.00 89.31 91 SER A C 1
ATOM 691 O O . SER A 1 91 ? -10.099 5.393 -3.978 1.00 89.31 91 SER A O 1
ATOM 693 N N . HIS A 1 92 ? -8.129 6.298 -4.595 1.00 92.69 92 HIS A N 1
ATOM 694 C CA . HIS A 1 92 ? -8.140 5.801 -5.969 1.00 92.69 92 HIS A CA 1
ATOM 695 C C . HIS A 1 92 ? -6.846 5.088 -6.369 1.00 92.69 92 HIS A C 1
ATOM 697 O O . HIS A 1 92 ? -5.735 5.537 -6.076 1.00 92.69 92 HIS A O 1
ATOM 703 N N . ALA A 1 93 ? -7.007 4.018 -7.148 1.00 96.31 93 ALA A N 1
ATOM 704 C CA . ALA A 1 93 ? -5.929 3.329 -7.843 1.00 96.31 93 ALA A CA 1
ATOM 705 C C . ALA A 1 93 ? -6.104 3.468 -9.359 1.00 96.31 93 ALA A C 1
ATOM 707 O O . ALA A 1 93 ? -7.118 3.051 -9.921 1.00 96.31 93 ALA A O 1
ATOM 708 N N . ARG A 1 94 ? -5.112 4.036 -10.044 1.00 96.25 94 ARG A N 1
ATOM 709 C CA . ARG A 1 94 ? -5.154 4.302 -11.488 1.00 96.25 94 ARG A CA 1
ATOM 710 C C . ARG A 1 94 ? -4.649 3.102 -12.278 1.00 96.25 94 ARG A C 1
ATOM 712 O O . ARG A 1 94 ? -3.659 2.478 -11.909 1.00 96.25 94 ARG A O 1
ATOM 719 N N . ASN A 1 95 ? -5.242 2.847 -13.437 1.00 96.56 95 ASN A N 1
ATOM 720 C CA . ASN A 1 95 ? -4.790 1.834 -14.391 1.00 96.56 95 ASN A CA 1
ATOM 721 C C . ASN A 1 95 ? -3.570 2.305 -15.193 1.00 96.56 95 ASN A C 1
ATOM 723 O O . ASN A 1 95 ? -3.570 2.322 -16.423 1.00 96.56 95 ASN A O 1
ATOM 727 N N . LEU 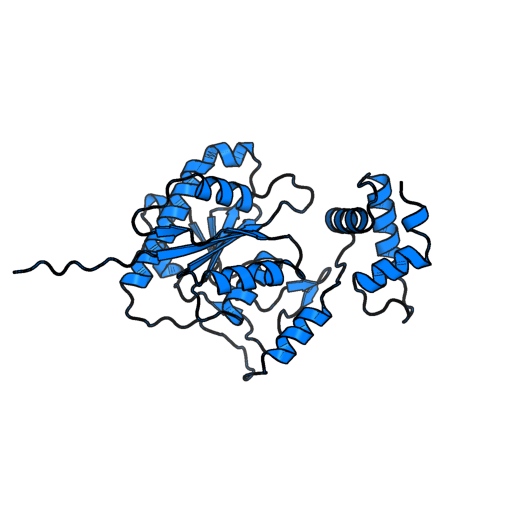A 1 96 ? -2.539 2.764 -14.493 1.00 94.56 96 LEU A N 1
ATOM 728 C CA . LEU A 1 96 ? -1.292 3.249 -15.060 1.00 94.56 96 LEU A CA 1
ATOM 729 C C . LEU A 1 96 ? -0.143 2.849 -14.143 1.00 94.56 96 LEU A C 1
ATOM 731 O O . LEU A 1 96 ? -0.218 3.017 -12.931 1.00 94.56 96 LEU A O 1
ATOM 735 N N . ARG A 1 97 ? 0.948 2.359 -14.722 1.00 92.38 97 ARG A N 1
ATOM 736 C CA . ARG A 1 97 ? 2.207 2.146 -14.007 1.00 92.38 97 ARG A CA 1
ATOM 737 C C . ARG A 1 97 ? 3.383 2.725 -14.773 1.00 92.38 97 ARG A C 1
ATOM 739 O O . ARG A 1 97 ? 3.339 2.837 -16.000 1.00 92.38 97 ARG A O 1
ATOM 746 N N . ARG A 1 98 ? 4.449 3.043 -14.047 1.00 89.25 98 ARG A N 1
ATOM 747 C CA . ARG A 1 98 ? 5.739 3.483 -14.572 1.00 89.25 98 ARG A CA 1
ATOM 748 C C . ARG A 1 98 ? 6.303 2.444 -15.544 1.00 89.25 98 ARG A C 1
ATOM 750 O O . ARG A 1 98 ? 6.273 1.243 -15.282 1.00 89.25 98 ARG A O 1
ATOM 757 N N . HIS A 1 99 ? 6.844 2.922 -16.658 1.00 85.19 99 HIS A N 1
ATOM 758 C CA . HIS A 1 99 ? 7.536 2.128 -17.665 1.00 85.19 99 HIS A CA 1
ATOM 759 C C . HIS A 1 99 ? 8.682 2.955 -18.259 1.00 85.19 99 HIS A C 1
ATOM 761 O O . HIS A 1 99 ? 8.487 3.757 -19.174 1.00 85.19 99 HIS A O 1
ATOM 767 N N . GLY A 1 100 ? 9.881 2.801 -17.690 1.00 82.94 100 GLY A N 1
ATOM 768 C CA . GLY A 1 100 ? 10.998 3.705 -17.968 1.00 82.94 100 GLY A CA 1
ATOM 769 C C . GLY A 1 100 ? 10.657 5.140 -17.552 1.00 82.94 100 GLY A C 1
ATOM 770 O O . GLY A 1 100 ? 10.213 5.367 -16.428 1.00 82.94 100 GLY A O 1
ATOM 771 N N . SER A 1 101 ? 10.834 6.099 -18.463 1.00 78.94 101 SER A N 1
ATOM 772 C CA . SER A 1 101 ? 10.444 7.505 -18.267 1.00 78.94 101 SER A CA 1
ATOM 773 C C . SER A 1 101 ? 8.953 7.780 -18.507 1.00 78.94 101 SER A C 1
ATOM 775 O O . SER A 1 101 ? 8.479 8.865 -18.182 1.00 78.94 101 SER A O 1
ATOM 777 N N . ALA A 1 102 ? 8.206 6.816 -19.052 1.00 87.88 102 ALA A N 1
ATOM 778 C CA . ALA A 1 102 ? 6.794 6.957 -19.397 1.00 87.88 102 ALA A CA 1
ATOM 779 C C . ALA A 1 102 ? 5.883 6.181 -18.429 1.00 87.88 102 ALA A C 1
ATOM 781 O O . ALA A 1 102 ? 6.336 5.573 -17.454 1.00 87.88 102 ALA A O 1
ATOM 782 N N . THR A 1 103 ? 4.581 6.182 -18.717 1.00 90.00 103 THR A N 1
ATOM 783 C CA . THR A 1 103 ? 3.598 5.296 -18.082 1.00 90.00 103 THR A CA 1
ATOM 784 C C . THR A 1 103 ? 2.942 4.395 -19.125 1.00 90.00 103 THR A C 1
ATOM 786 O O . THR A 1 103 ? 2.926 4.707 -20.316 1.00 90.00 103 THR A O 1
ATOM 789 N N . ARG A 1 104 ? 2.411 3.254 -18.687 1.00 91.69 104 ARG A N 1
ATOM 790 C CA . ARG A 1 104 ? 1.594 2.347 -19.505 1.00 91.69 104 ARG A CA 1
ATOM 791 C C . ARG A 1 104 ? 0.420 1.818 -18.696 1.00 91.69 104 ARG A C 1
ATOM 793 O O . ARG A 1 104 ? 0.499 1.777 -17.469 1.00 91.69 104 ARG A O 1
ATOM 800 N N . LYS A 1 105 ? -0.631 1.354 -19.377 1.00 94.44 105 LYS A N 1
ATOM 801 C CA . LYS A 1 105 ? -1.747 0.665 -18.713 1.00 94.44 105 LYS A CA 1
ATOM 802 C C . LYS A 1 105 ? -1.261 -0.571 -17.957 1.00 94.44 105 LYS A C 1
ATOM 804 O O . LYS A 1 105 ? -0.358 -1.270 -18.427 1.00 94.44 105 LYS A O 1
ATOM 809 N N . ILE A 1 106 ? -1.873 -0.824 -16.803 1.00 94.38 106 ILE A N 1
ATOM 810 C CA . ILE A 1 106 ? -1.649 -2.046 -16.026 1.00 94.38 106 ILE A CA 1
ATOM 811 C C . ILE A 1 106 ? -2.404 -3.203 -16.685 1.00 94.38 106 ILE A C 1
ATOM 813 O O . ILE A 1 106 ? -1.804 -4.237 -16.961 1.00 94.38 106 ILE A O 1
ATOM 817 N N . ALA A 1 107 ? -3.681 -2.996 -17.012 1.00 92.88 107 ALA A N 1
ATOM 818 C CA . ALA A 1 107 ? -4.527 -3.957 -17.713 1.00 92.88 107 ALA A CA 1
ATOM 819 C C . ALA A 1 107 ? -5.337 -3.248 -18.807 1.00 92.88 107 ALA A C 1
ATOM 821 O O . ALA A 1 107 ? -5.956 -2.214 -18.565 1.00 92.88 107 ALA A O 1
ATOM 822 N N . ALA A 1 108 ? -5.297 -3.758 -20.039 1.00 90.19 108 ALA A N 1
ATOM 823 C CA . ALA A 1 108 ? -5.904 -3.076 -21.185 1.00 90.19 108 ALA A CA 1
ATOM 824 C C . ALA A 1 108 ? -7.442 -3.030 -21.117 1.00 90.19 108 ALA A C 1
ATOM 826 O O . ALA A 1 108 ? -8.034 -2.060 -21.585 1.00 90.19 108 ALA A O 1
ATOM 827 N N . ASP A 1 109 ? -8.040 -4.051 -20.504 1.00 89.69 109 ASP A N 1
ATOM 828 C CA . ASP A 1 109 ? -9.470 -4.368 -20.404 1.00 89.69 109 ASP A CA 1
ATOM 829 C C . ASP A 1 109 ? -10.110 -3.927 -19.075 1.00 89.69 109 ASP A C 1
ATOM 831 O O . ASP A 1 109 ? -11.202 -4.367 -18.719 1.00 89.69 109 ASP A O 1
ATOM 835 N N . LYS A 1 110 ? -9.411 -3.094 -18.299 1.00 91.88 110 LYS A N 1
ATOM 836 C CA . LYS A 1 110 ? -9.869 -2.606 -16.995 1.00 91.88 110 LYS A CA 1
ATOM 837 C C . LYS A 1 110 ? -10.131 -1.106 -17.024 1.00 91.88 110 LYS A C 1
ATOM 839 O O . LYS A 1 110 ? -9.543 -0.378 -17.831 1.00 91.88 110 LYS A O 1
ATOM 844 N N . ALA A 1 111 ? -10.951 -0.662 -16.074 1.00 93.44 111 ALA A N 1
ATOM 845 C CA . ALA A 1 111 ? -11.329 0.733 -15.891 1.00 93.44 111 ALA A CA 1
ATOM 846 C C . ALA A 1 111 ? -10.127 1.672 -15.789 1.00 93.44 111 ALA A C 1
ATOM 848 O O . ALA A 1 111 ? -9.011 1.240 -15.490 1.00 93.44 111 ALA A O 1
ATOM 849 N N . ARG A 1 112 ? -10.335 2.976 -16.007 1.00 94.56 112 ARG A N 1
ATOM 850 C CA . ARG A 1 112 ? -9.248 3.969 -15.901 1.00 94.56 112 ARG A CA 1
ATOM 851 C C . ARG A 1 112 ? -8.710 4.056 -14.475 1.00 94.56 112 ARG A C 1
ATOM 853 O O . ARG A 1 112 ? -7.513 4.283 -14.289 1.00 94.56 112 ARG A O 1
ATOM 860 N N . PHE A 1 113 ? -9.580 3.880 -13.492 1.00 94.44 113 PHE A N 1
ATOM 861 C CA . PHE A 1 113 ? -9.229 3.777 -1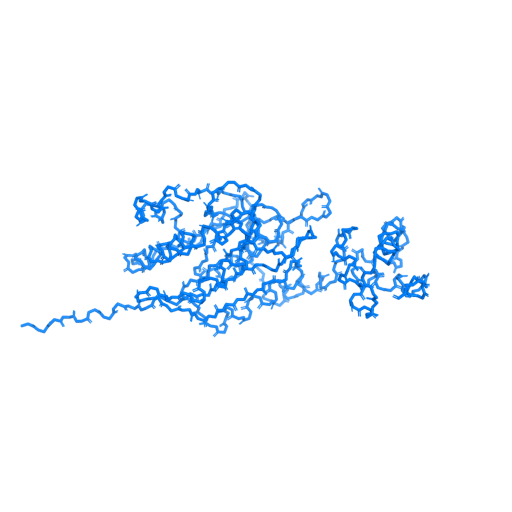2.087 1.00 94.44 113 PHE A CA 1
ATOM 862 C C . PHE A 1 113 ? -10.324 3.033 -11.312 1.00 94.44 113 PHE A C 1
ATOM 864 O O . PHE A 1 113 ? -11.445 2.875 -11.800 1.00 94.44 113 PHE A O 1
ATOM 871 N N . TYR A 1 114 ? -9.979 2.583 -10.109 1.00 95.00 114 TYR A N 1
ATOM 872 C CA . TYR A 1 114 ? -10.900 1.988 -9.142 1.00 95.00 114 TYR A CA 1
ATOM 873 C C . TYR A 1 114 ? -10.839 2.759 -7.826 1.00 95.00 114 TYR A C 1
ATOM 875 O O . TYR A 1 114 ? -9.761 3.206 -7.428 1.00 95.00 114 TYR A O 1
ATOM 883 N N . THR A 1 115 ? -11.981 2.878 -7.155 1.00 92.94 115 THR A N 1
ATOM 884 C CA . THR A 1 115 ? -12.113 3.499 -5.827 1.00 92.94 115 THR A CA 1
ATOM 885 C C . THR A 1 115 ? -12.264 2.426 -4.748 1.00 92.94 115 THR A C 1
ATOM 887 O O . THR A 1 115 ? -12.930 1.415 -4.982 1.00 92.94 115 THR A O 1
ATOM 890 N N . SER A 1 116 ? -11.696 2.635 -3.557 1.00 89.81 116 SER A N 1
ATOM 891 C CA . SER A 1 116 ? -11.971 1.763 -2.402 1.00 89.81 116 SER A CA 1
ATOM 892 C C . SER A 1 116 ? -13.465 1.696 -2.060 1.00 89.81 116 SER A C 1
ATOM 894 O O . SER A 1 116 ? -14.178 2.692 -2.128 1.00 89.81 116 SER A O 1
ATOM 896 N N . LYS A 1 117 ? -13.929 0.513 -1.629 1.00 90.06 117 LYS A N 1
ATOM 897 C CA . LYS A 1 117 ? -15.300 0.297 -1.119 1.00 90.06 117 LYS A CA 1
ATOM 898 C C . LYS A 1 117 ? -15.599 1.075 0.156 1.00 90.06 117 LYS A C 1
ATOM 900 O O . LYS A 1 117 ? -16.732 1.484 0.399 1.00 90.06 117 LYS A O 1
ATOM 905 N N . ILE A 1 118 ? -14.581 1.226 0.994 1.00 89.38 118 ILE A N 1
ATOM 906 C CA . ILE A 1 118 ? -14.647 2.059 2.186 1.00 89.38 118 ILE A CA 1
ATOM 907 C C . ILE A 1 118 ? -14.411 3.492 1.718 1.00 89.38 118 ILE A C 1
ATOM 909 O O . ILE A 1 118 ? -13.325 3.808 1.234 1.00 89.38 118 ILE A O 1
ATOM 913 N N . VAL A 1 119 ? -15.438 4.331 1.840 1.00 89.06 119 VAL A N 1
ATOM 914 C CA . VAL A 1 119 ? -15.394 5.739 1.428 1.00 89.06 119 VAL A CA 1
ATOM 915 C C . VAL A 1 119 ? -14.424 6.493 2.337 1.00 89.06 119 VAL A C 1
ATOM 917 O O . VAL A 1 119 ? -14.620 6.544 3.553 1.00 89.06 119 VAL A O 1
ATOM 920 N N . SER A 1 120 ? -13.365 7.064 1.762 1.00 87.12 120 SER A N 1
ATOM 921 C CA . SER A 1 120 ? -12.258 7.648 2.525 1.00 87.12 120 SER A CA 1
ATOM 922 C C . SER A 1 120 ? -12.678 8.849 3.377 1.00 87.12 120 SER A C 1
ATOM 924 O O . SER A 1 120 ? -12.174 9.017 4.484 1.00 87.12 120 SER A O 1
ATOM 926 N N . GLU A 1 121 ? -13.636 9.652 2.916 1.00 85.25 121 GLU A N 1
ATOM 927 C CA . GLU A 1 121 ? -14.203 10.783 3.657 1.00 85.25 121 GLU A CA 1
ATOM 928 C C . GLU A 1 121 ? -14.984 10.306 4.885 1.00 85.25 121 GLU A C 1
ATOM 930 O O . GLU A 1 121 ? -14.826 10.857 5.975 1.00 85.25 121 GLU A O 1
ATOM 935 N N . GLN A 1 122 ? -15.780 9.242 4.728 1.00 88.56 122 GLN A N 1
ATOM 936 C CA . GLN A 1 122 ? -16.491 8.609 5.839 1.00 88.56 122 GLN A CA 1
ATOM 937 C C . GLN A 1 122 ? -15.500 8.008 6.838 1.00 88.56 122 GLN A C 1
ATOM 939 O O . GLN A 1 122 ? -15.649 8.190 8.044 1.00 88.56 122 GLN A O 1
ATOM 944 N N . LEU A 1 123 ? -14.458 7.335 6.347 1.00 90.44 123 LEU A N 1
ATOM 945 C CA . LEU A 1 123 ? -13.403 6.777 7.188 1.00 90.44 123 LEU A CA 1
ATOM 946 C C . LEU A 1 123 ? -12.679 7.861 7.991 1.00 90.44 123 LEU A C 1
ATOM 948 O O . LEU A 1 123 ? -12.480 7.705 9.194 1.00 90.44 123 LEU A O 1
ATOM 952 N N . LEU A 1 124 ? -12.338 8.981 7.353 1.00 88.75 124 LEU A N 1
ATOM 953 C CA . LEU A 1 124 ? -11.719 10.121 8.021 1.00 88.75 124 LEU A CA 1
ATOM 954 C C . LEU A 1 124 ? -12.659 10.728 9.079 1.00 88.75 124 LEU A C 1
ATOM 956 O O . LEU A 1 124 ? -12.207 11.091 10.166 1.00 88.75 124 LEU A O 1
ATOM 960 N N . ALA A 1 125 ? -13.962 10.804 8.796 1.00 86.06 125 ALA A N 1
ATOM 961 C CA . ALA A 1 125 ? -14.981 11.307 9.719 1.00 86.06 125 ALA A CA 1
ATOM 962 C C . ALA A 1 125 ? -15.259 10.375 10.916 1.00 86.06 125 ALA A C 1
ATOM 964 O O . ALA A 1 125 ? -15.655 10.863 11.975 1.00 86.06 125 ALA A O 1
ATOM 965 N N . GLU A 1 126 ? -15.014 9.070 10.793 1.00 89.12 126 GLU A N 1
ATOM 966 C CA . GLU A 1 126 ? -15.124 8.109 11.904 1.00 89.12 126 GLU A CA 1
ATOM 967 C C . GLU A 1 126 ? -13.900 8.121 12.836 1.00 89.12 126 GLU A C 1
ATOM 969 O O . GLU A 1 126 ? -14.000 7.693 13.987 1.00 89.12 126 GLU A O 1
ATOM 974 N N . LEU A 1 127 ? -12.753 8.646 12.384 1.00 89.69 127 LEU A N 1
ATOM 975 C CA . LEU A 1 127 ? -11.551 8.729 13.217 1.00 89.69 127 LEU A CA 1
ATOM 976 C C . LEU A 1 127 ? -11.741 9.674 14.418 1.00 89.69 127 LEU A C 1
ATOM 978 O O . LEU A 1 127 ? -12.345 10.745 14.263 1.00 89.69 127 LEU A O 1
ATOM 982 N N . PRO A 1 128 ? -11.127 9.367 15.581 1.00 90.00 128 PRO A N 1
ATOM 983 C CA . PRO A 1 128 ? -11.009 10.314 16.687 1.00 90.00 128 PRO A CA 1
ATOM 984 C C . PRO A 1 128 ? -10.360 11.621 16.224 1.00 90.00 128 PRO A C 1
ATOM 986 O O . PRO A 1 128 ? -9.382 11.589 15.479 1.00 90.00 128 PRO A O 1
ATOM 989 N N . LEU A 1 129 ? -10.848 12.770 16.703 1.00 88.00 129 LEU A N 1
ATOM 990 C CA . LEU A 1 129 ? -10.398 14.089 16.232 1.00 88.00 129 LEU A CA 1
ATOM 991 C C . LEU A 1 129 ? -8.870 14.273 16.319 1.00 88.00 129 LEU A C 1
ATOM 993 O O . LEU A 1 129 ? -8.246 14.723 15.362 1.00 88.00 129 LEU A O 1
ATOM 997 N N . ALA A 1 130 ? -8.265 13.849 17.434 1.00 89.06 130 ALA A N 1
ATOM 998 C CA . ALA A 1 130 ? -6.819 13.928 17.658 1.00 89.06 130 ALA A CA 1
ATOM 999 C C . ALA A 1 130 ? -5.994 13.069 16.683 1.00 89.06 130 ALA A C 1
ATOM 1001 O O . ALA A 1 130 ? -4.844 13.390 16.399 1.00 89.06 130 ALA A O 1
ATOM 1002 N N . THR A 1 131 ? -6.580 11.989 16.165 1.00 93.31 131 THR A N 1
ATOM 1003 C CA . THR A 1 131 ? -5.947 11.108 15.180 1.00 93.31 131 THR A CA 1
ATOM 1004 C C . THR A 1 131 ? -6.235 11.578 13.756 1.00 93.31 131 THR A C 1
ATOM 1006 O O . THR A 1 131 ? -5.360 11.521 12.898 1.00 93.31 131 THR A O 1
ATOM 1009 N N . ARG A 1 132 ? -7.440 12.100 13.500 1.00 91.00 132 ARG A N 1
ATOM 1010 C CA . ARG A 1 132 ? -7.888 12.591 12.191 1.00 91.00 132 ARG A CA 1
ATOM 1011 C C . ARG A 1 132 ? -6.921 13.604 11.580 1.00 91.00 132 ARG A C 1
ATOM 1013 O O . ARG A 1 132 ? -6.620 13.507 10.399 1.00 91.00 132 ARG A O 1
ATOM 1020 N N . GLN A 1 133 ? -6.399 14.529 12.386 1.00 91.81 133 GLN A N 1
ATOM 1021 C CA . GLN A 1 133 ? -5.441 15.558 11.953 1.00 91.81 133 GLN A CA 1
ATOM 1022 C C . GLN A 1 133 ? -4.098 15.006 11.437 1.00 91.81 133 GLN A C 1
ATOM 1024 O O . GLN A 1 133 ? -3.337 15.736 10.809 1.00 91.81 133 GLN A O 1
ATOM 1029 N N . LEU A 1 134 ? -3.788 13.732 11.703 1.00 93.38 134 LEU A N 1
ATOM 1030 C CA . LEU A 1 134 ? -2.576 13.070 11.211 1.00 93.38 134 LEU A CA 1
ATOM 1031 C C . LEU A 1 134 ? -2.740 12.537 9.783 1.00 93.38 134 LEU A C 1
ATOM 1033 O O . LEU A 1 134 ? -1.744 12.171 9.157 1.00 93.38 134 LEU A O 1
ATOM 1037 N N . PHE A 1 135 ? -3.977 12.477 9.282 1.00 94.06 135 PHE A N 1
ATOM 1038 C CA . PHE A 1 135 ? -4.310 11.906 7.987 1.00 94.06 135 PHE A CA 1
ATOM 1039 C C . PHE A 1 135 ? -4.665 12.972 6.952 1.00 94.06 135 PHE A C 1
ATOM 1041 O O . PHE A 1 135 ? -5.318 13.971 7.239 1.00 94.06 135 PHE A O 1
ATOM 1048 N N . MET A 1 136 ? -4.282 12.692 5.712 1.00 94.25 136 MET A N 1
ATOM 1049 C CA . MET A 1 136 ? -4.719 13.385 4.505 1.00 94.25 136 MET A CA 1
ATOM 1050 C C . MET A 1 136 ? -5.434 12.397 3.580 1.00 94.25 136 MET A C 1
ATOM 1052 O O . MET A 1 136 ? -5.172 11.193 3.628 1.00 94.25 136 MET A O 1
ATOM 1056 N N . LEU A 1 137 ? -6.300 12.905 2.706 1.00 91.69 137 LEU A N 1
ATOM 1057 C CA . LEU A 1 137 ? -6.854 12.132 1.594 1.00 91.69 137 LEU A CA 1
ATOM 1058 C C . LEU A 1 137 ? -6.096 12.454 0.308 1.00 91.69 137 LEU A C 1
AT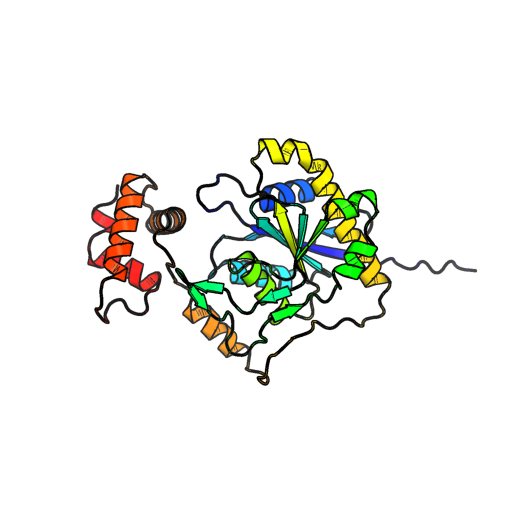OM 1060 O O . LEU A 1 137 ? -5.631 13.578 0.112 1.00 91.69 137 LEU A O 1
ATOM 1064 N N . SER A 1 138 ? -5.969 11.464 -0.566 1.00 92.44 138 SER A N 1
ATOM 1065 C CA . SER A 1 138 ? -5.366 11.622 -1.887 1.00 92.44 138 SER A CA 1
ATOM 1066 C C . SER A 1 138 ? -6.083 10.739 -2.898 1.00 92.44 138 SER A C 1
ATOM 1068 O O . SER A 1 138 ? -6.429 9.602 -2.606 1.00 92.44 138 SER A O 1
ATOM 1070 N N . GLU A 1 139 ? -6.287 11.250 -4.108 1.00 87.19 139 GLU A N 1
ATOM 1071 C CA . GLU A 1 139 ? -6.876 10.501 -5.226 1.00 87.19 139 GLU A CA 1
ATOM 1072 C C . GLU A 1 139 ? -5.806 9.898 -6.152 1.00 87.19 139 GLU A C 1
ATOM 1074 O O . GLU A 1 139 ? -6.080 9.508 -7.289 1.00 87.19 139 GLU A O 1
ATOM 1079 N N . ASN A 1 140 ? -4.548 9.871 -5.713 1.00 86.38 140 ASN A N 1
ATOM 1080 C CA . ASN A 1 140 ? -3.437 9.464 -6.553 1.00 86.38 140 ASN A CA 1
ATOM 1081 C C . ASN A 1 140 ? -2.348 8.749 -5.754 1.00 86.38 140 ASN A C 1
ATOM 1083 O O . ASN A 1 140 ? -1.388 9.368 -5.293 1.00 86.38 140 ASN A O 1
ATOM 1087 N N . ALA A 1 141 ? -2.413 7.416 -5.757 1.00 86.19 141 ALA A N 1
ATOM 1088 C CA . ALA A 1 141 ? -1.401 6.538 -5.170 1.00 86.19 141 ALA A CA 1
ATOM 1089 C C . ALA A 1 141 ? -0.041 6.531 -5.919 1.00 86.19 141 ALA A C 1
ATOM 1091 O O . ALA A 1 141 ? 0.771 5.616 -5.757 1.00 86.19 141 ALA A O 1
ATOM 1092 N N . GLY A 1 142 ? 0.216 7.525 -6.771 1.00 87.19 142 GLY A N 1
ATOM 1093 C CA . GLY A 1 142 ? 1.382 7.616 -7.639 1.00 87.19 142 GLY A CA 1
ATOM 1094 C C . GLY A 1 142 ? 1.225 6.789 -8.914 1.00 87.19 142 GLY A C 1
ATOM 1095 O O . GLY A 1 142 ? 0.124 6.463 -9.356 1.00 87.19 142 GLY A O 1
ATOM 1096 N N . ASP A 1 143 ? 2.342 6.490 -9.566 1.00 82.88 143 ASP A N 1
ATOM 1097 C CA . ASP A 1 143 ? 2.399 5.620 -10.748 1.00 82.88 143 ASP A CA 1
ATOM 1098 C C . ASP A 1 143 ? 3.402 4.472 -10.583 1.00 82.88 143 ASP A C 1
ATOM 1100 O O . ASP A 1 143 ? 3.674 3.738 -11.531 1.00 82.88 143 ASP A O 1
ATOM 1104 N N . TYR A 1 144 ? 3.960 4.303 -9.386 1.00 89.81 144 TYR A N 1
ATOM 1105 C CA . TYR A 1 144 ? 4.912 3.241 -9.098 1.00 89.81 144 TYR A CA 1
ATOM 1106 C C . TYR A 1 144 ? 4.216 2.013 -8.491 1.00 89.81 144 TYR A C 1
ATOM 1108 O O . TYR A 1 144 ? 3.035 1.757 -8.745 1.00 89.81 144 TYR A O 1
ATOM 1116 N N . LEU A 1 145 ? 4.954 1.217 -7.719 1.00 91.88 145 LEU A N 1
ATOM 1117 C CA . LEU A 1 145 ? 4.478 -0.065 -7.219 1.00 91.88 145 LEU A CA 1
ATOM 1118 C C . LEU A 1 145 ? 3.300 0.051 -6.238 1.00 91.88 145 LEU A C 1
ATOM 1120 O O . LEU A 1 145 ? 2.421 -0.806 -6.268 1.00 91.88 145 LEU A O 1
ATOM 1124 N N . CYS A 1 146 ? 3.233 1.134 -5.454 1.00 94.88 146 CYS A N 1
ATOM 1125 C CA . CYS A 1 146 ? 2.107 1.453 -4.571 1.00 94.88 146 CYS A CA 1
ATOM 1126 C C . CYS A 1 146 ? 0.773 1.428 -5.332 1.00 94.88 146 CYS A C 1
ATOM 1128 O O . CYS A 1 146 ? -0.099 0.603 -5.057 1.00 94.88 146 CYS A O 1
ATOM 1130 N N . ASN A 1 147 ? 0.663 2.268 -6.368 1.00 96.88 147 ASN A N 1
ATOM 1131 C CA . ASN A 1 147 ? -0.505 2.321 -7.240 1.00 96.88 147 ASN A CA 1
ATOM 1132 C C . ASN A 1 147 ? -0.777 0.980 -7.930 1.00 96.88 147 ASN A C 1
ATOM 1134 O O . ASN A 1 147 ? -1.926 0.560 -8.011 1.00 96.88 147 ASN A O 1
ATOM 1138 N N . PHE A 1 148 ? 0.262 0.297 -8.418 1.00 96.94 148 PHE A N 1
ATOM 1139 C CA . PHE A 1 148 ? 0.085 -0.983 -9.101 1.00 96.94 148 PHE A CA 1
ATOM 1140 C C . PHE A 1 148 ? -0.534 -2.051 -8.201 1.00 96.94 148 PHE A C 1
ATOM 1142 O O . PHE A 1 148 ? -1.524 -2.662 -8.592 1.00 96.94 148 PHE A O 1
ATOM 1149 N N . VAL A 1 149 ? 0.007 -2.267 -7.000 1.00 97.75 149 VAL A N 1
ATOM 1150 C CA . VAL A 1 149 ? -0.514 -3.293 -6.085 1.00 97.75 149 VAL A CA 1
ATOM 1151 C C . VAL A 1 149 ? -1.928 -2.939 -5.629 1.00 97.75 149 VAL A C 1
ATOM 1153 O O . VAL A 1 149 ? -2.795 -3.812 -5.599 1.00 97.75 149 VAL A O 1
ATOM 1156 N N . TYR A 1 150 ? -2.192 -1.658 -5.357 1.00 98.06 150 TYR A N 1
ATOM 1157 C CA . TYR A 1 150 ? -3.529 -1.195 -4.996 1.00 98.06 150 TYR A CA 1
ATOM 1158 C C . TYR A 1 150 ? -4.542 -1.403 -6.130 1.00 98.06 150 TYR A C 1
ATOM 1160 O O . TYR A 1 150 ? -5.624 -1.944 -5.909 1.00 98.06 150 TYR A O 1
ATOM 1168 N N . PHE A 1 151 ? -4.160 -1.062 -7.365 1.00 98.06 151 PHE A N 1
ATOM 1169 C CA . PHE A 1 151 ? -4.982 -1.269 -8.555 1.00 98.06 151 PHE A CA 1
ATOM 1170 C C . PHE A 1 151 ? -5.280 -2.750 -8.782 1.00 98.06 151 PHE A C 1
ATOM 1172 O O . PHE A 1 151 ? -6.425 -3.115 -9.050 1.00 98.06 151 PHE A O 1
ATOM 1179 N N . MET A 1 152 ? -4.272 -3.617 -8.662 1.00 97.69 152 MET A N 1
ATOM 1180 C CA . MET A 1 152 ? -4.459 -5.061 -8.802 1.00 97.69 152 MET A CA 1
ATOM 1181 C C . MET A 1 152 ? -5.425 -5.592 -7.740 1.00 97.69 152 MET A C 1
ATOM 1183 O O . MET A 1 152 ? -6.360 -6.308 -8.086 1.00 97.69 152 MET A O 1
ATOM 1187 N N . MET A 1 153 ? -5.277 -5.168 -6.482 1.00 97.62 153 MET A N 1
ATOM 1188 C CA . MET A 1 153 ? -6.172 -5.580 -5.401 1.00 97.62 153 MET A CA 1
ATOM 1189 C C . MET A 1 153 ? -7.629 -5.174 -5.675 1.00 97.62 153 MET A C 1
ATOM 1191 O O . MET A 1 153 ? -8.513 -6.027 -5.663 1.00 97.62 153 MET A O 1
ATOM 1195 N N . LEU A 1 154 ? -7.878 -3.900 -6.000 1.00 96.88 154 LEU A N 1
ATOM 1196 C CA . LEU A 1 154 ? -9.235 -3.402 -6.258 1.00 96.88 154 LEU A CA 1
ATOM 1197 C C . LEU A 1 154 ? -9.876 -3.991 -7.524 1.00 96.88 154 LEU A C 1
ATOM 1199 O O . LEU A 1 154 ? -11.094 -4.147 -7.576 1.00 96.88 154 LEU A O 1
ATOM 1203 N N . SER A 1 155 ? -9.079 -4.296 -8.553 1.00 96.75 155 SER A N 1
ATOM 1204 C CA . SER A 1 155 ? -9.588 -4.725 -9.864 1.00 96.75 155 SER A CA 1
ATOM 1205 C C . SER A 1 155 ? -9.694 -6.242 -10.042 1.00 96.75 155 SER A C 1
ATOM 1207 O O . SER A 1 155 ? -10.469 -6.698 -10.894 1.00 96.75 155 SER A O 1
ATOM 1209 N N . VAL A 1 156 ? -8.902 -7.021 -9.297 1.00 95.75 156 VAL A N 1
ATOM 1210 C CA . VAL A 1 156 ? -8.853 -8.490 -9.382 1.00 95.75 156 VAL A CA 1
ATOM 1211 C C . VAL A 1 156 ? -9.603 -9.140 -8.226 1.00 95.75 156 VAL A C 1
ATOM 1213 O O . VAL A 1 156 ? -10.310 -10.115 -8.458 1.00 95.75 156 VAL A O 1
ATOM 1216 N N . GLU A 1 157 ? -9.520 -8.568 -7.023 1.00 96.12 157 GLU A N 1
ATOM 1217 C CA . GLU A 1 157 ? -10.167 -9.091 -5.815 1.00 96.12 157 GLU A CA 1
ATOM 1218 C C . GLU A 1 157 ? -11.208 -8.106 -5.240 1.00 96.12 157 GLU A C 1
ATOM 1220 O O . GLU A 1 157 ? -11.184 -7.800 -4.046 1.00 96.12 157 GLU A O 1
ATOM 1225 N N . PRO A 1 158 ? -12.170 -7.608 -6.050 1.00 94.38 158 PRO A N 1
ATOM 1226 C CA . PRO A 1 158 ? -13.093 -6.546 -5.640 1.00 94.38 158 PRO A CA 1
ATOM 1227 C C . PRO A 1 158 ? -14.029 -6.961 -4.498 1.00 94.38 158 PRO A C 1
ATOM 1229 O O . PRO A 1 158 ? -14.655 -6.109 -3.876 1.00 94.38 158 PRO A O 1
ATOM 1232 N N . ALA A 1 159 ? -14.171 -8.259 -4.215 1.00 92.25 159 ALA A N 1
ATOM 1233 C CA . ALA A 1 159 ? -14.9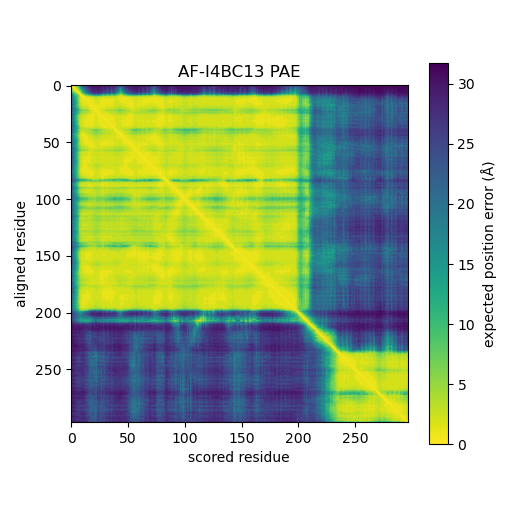75 -8.749 -3.100 1.00 92.25 159 ALA A CA 1
ATOM 1234 C C . ALA A 1 159 ? -14.342 -8.441 -1.730 1.00 92.25 159 ALA A C 1
ATOM 1236 O O . ALA A 1 159 ? -15.072 -8.315 -0.751 1.00 92.25 159 ALA A O 1
ATOM 1237 N N . ILE A 1 160 ? -13.016 -8.294 -1.665 1.00 95.19 160 ILE A N 1
ATOM 1238 C CA . ILE A 1 160 ? -12.272 -8.049 -0.428 1.00 95.19 160 ILE A CA 1
ATOM 1239 C C . ILE A 1 160 ? -12.069 -6.540 -0.268 1.00 95.19 160 ILE A C 1
ATOM 1241 O O . ILE A 1 160 ? -11.618 -5.866 -1.195 1.00 95.19 160 ILE A O 1
ATOM 1245 N N . ASN A 1 161 ? -12.383 -5.991 0.909 1.00 96.38 161 ASN A N 1
ATOM 1246 C CA . ASN A 1 161 ? -12.128 -4.576 1.167 1.00 96.38 161 ASN A CA 1
ATOM 1247 C C . ASN A 1 161 ? -10.623 -4.319 1.174 1.00 96.38 161 ASN A C 1
ATOM 1249 O O . ASN A 1 161 ? -9.877 -5.029 1.846 1.00 96.38 161 ASN A O 1
ATOM 1253 N N . ALA A 1 162 ? -10.181 -3.279 0.475 1.00 97.31 162 ALA A N 1
ATOM 1254 C CA . ALA A 1 162 ? -8.788 -2.868 0.476 1.00 97.31 162 ALA A CA 1
ATOM 1255 C C . ALA A 1 162 ? -8.662 -1.362 0.689 1.00 97.31 162 ALA A C 1
ATOM 1257 O O . ALA A 1 162 ? -9.482 -0.586 0.192 1.00 97.31 162 ALA A O 1
ATOM 1258 N N . LEU A 1 163 ? -7.617 -0.967 1.407 1.00 97.88 163 LEU A N 1
ATOM 1259 C CA . LEU A 1 163 ? -7.182 0.414 1.584 1.00 97.88 163 LEU A CA 1
ATOM 1260 C C . LEU A 1 163 ? -5.691 0.509 1.282 1.00 97.88 163 LEU A C 1
ATOM 1262 O O . LEU A 1 163 ? -4.945 -0.442 1.528 1.00 97.88 163 LEU A O 1
ATOM 1266 N N . PHE A 1 164 ? -5.260 1.671 0.797 1.00 98.31 164 PHE A N 1
ATOM 1267 C CA . PHE A 1 164 ? -3.845 1.985 0.666 1.00 98.31 164 PHE A CA 1
ATOM 1268 C C . PHE A 1 164 ? -3.491 3.199 1.523 1.00 98.31 164 PHE A C 1
ATOM 1270 O O . PHE A 1 164 ? -4.111 4.257 1.415 1.00 98.31 164 PHE A O 1
ATOM 1277 N N . LEU A 1 165 ? -2.483 3.031 2.372 1.00 98.50 165 LEU A N 1
ATOM 1278 C CA . LEU A 1 165 ? -1.966 4.045 3.273 1.00 98.50 165 LEU A CA 1
ATOM 1279 C C . LEU A 1 165 ? -0.533 4.402 2.877 1.00 98.50 165 LEU A C 1
ATOM 1281 O O . LEU A 1 165 ? 0.403 3.627 3.081 1.00 98.50 165 LEU A O 1
ATOM 1285 N N . HIS A 1 166 ? -0.344 5.607 2.350 1.00 98.31 166 HIS A N 1
ATOM 1286 C CA . HIS A 1 166 ? 0.992 6.167 2.233 1.00 98.31 166 HIS A CA 1
ATOM 1287 C C . HIS A 1 166 ? 1.475 6.699 3.580 1.00 98.31 166 HIS A C 1
ATOM 1289 O O . HIS A 1 166 ? 0.783 7.477 4.240 1.00 98.31 166 HIS A O 1
ATOM 1295 N N . VAL A 1 167 ? 2.697 6.329 3.947 1.00 98.00 167 VAL A N 1
ATOM 1296 C CA . VAL A 1 167 ? 3.389 6.821 5.139 1.00 98.00 167 VAL A CA 1
ATOM 1297 C C . VAL A 1 167 ? 4.553 7.734 4.739 1.00 98.00 167 VAL A C 1
ATOM 1299 O O . VAL A 1 167 ? 5.185 7.492 3.708 1.00 98.00 167 VAL A O 1
ATOM 1302 N N . PRO A 1 168 ? 4.872 8.785 5.509 1.00 96.69 168 PRO A N 1
ATOM 1303 C CA . PRO A 1 168 ? 6.023 9.631 5.206 1.00 96.69 168 PRO A CA 1
ATOM 1304 C C . PRO A 1 168 ? 7.335 8.850 5.328 1.00 96.69 168 PRO A C 1
ATOM 1306 O O . PRO A 1 168 ? 7.569 8.182 6.333 1.00 96.69 168 PRO A O 1
ATOM 1309 N N . ALA A 1 169 ? 8.214 8.969 4.335 1.00 96.00 169 ALA A N 1
ATOM 1310 C CA . ALA A 1 169 ? 9.548 8.388 4.367 1.00 96.00 169 ALA A CA 1
ATOM 1311 C C . ALA A 1 169 ? 10.380 9.058 5.470 1.00 96.00 169 ALA A C 1
ATOM 1313 O O . ALA A 1 169 ? 10.589 10.273 5.473 1.00 96.00 169 ALA A O 1
ATOM 1314 N N . ARG A 1 170 ? 10.863 8.254 6.412 1.00 96.19 170 ARG A N 1
ATOM 1315 C CA . ARG A 1 170 ? 11.642 8.674 7.580 1.00 96.19 170 ARG A CA 1
ATOM 1316 C C . ARG A 1 170 ? 12.938 7.872 7.651 1.00 96.19 170 ARG A C 1
ATOM 1318 O O . ARG A 1 170 ? 13.043 6.778 7.094 1.00 96.19 170 ARG A O 1
ATOM 1325 N N . SER A 1 171 ? 13.955 8.427 8.304 1.00 95.69 171 SER A N 1
ATOM 1326 C CA . SER A 1 171 ? 15.092 7.628 8.767 1.00 95.69 171 SER A CA 1
ATOM 1327 C C . SER A 1 171 ? 14.657 6.724 9.930 1.00 95.69 171 SER A C 1
ATOM 1329 O O . SER A 1 171 ? 13.676 7.046 10.608 1.00 95.69 171 SER A O 1
ATOM 1331 N N . PRO A 1 172 ? 15.401 5.651 10.256 1.00 95.50 172 PRO A N 1
ATOM 1332 C CA . PRO A 1 172 ? 15.060 4.799 11.396 1.00 95.50 172 PRO A CA 1
ATOM 1333 C C . PRO A 1 172 ? 14.969 5.579 12.716 1.00 95.50 172 PRO A C 1
ATOM 1335 O O . PRO A 1 172 ? 14.115 5.302 13.553 1.00 95.50 172 PRO A O 1
ATOM 1338 N N . GLN A 1 173 ? 15.816 6.598 12.903 1.00 96.44 173 GLN A N 1
ATOM 1339 C CA . GLN A 1 173 ? 15.776 7.452 14.092 1.00 96.44 173 GLN A CA 1
ATOM 1340 C C . GLN A 1 173 ? 14.523 8.338 14.124 1.00 96.44 173 GLN A C 1
ATOM 1342 O O . GLN A 1 173 ? 13.912 8.489 15.179 1.00 96.44 173 GLN A O 1
ATOM 1347 N N . GLN A 1 174 ? 14.142 8.926 12.986 1.00 95.94 174 GLN A N 1
ATOM 1348 C CA . GLN A 1 174 ? 12.925 9.733 12.879 1.00 95.94 174 GLN A CA 1
ATOM 1349 C C . GLN A 1 174 ? 11.675 8.879 13.098 1.00 95.94 174 GLN A C 1
ATOM 1351 O O . GLN A 1 174 ? 10.785 9.299 13.831 1.00 95.94 174 GLN A O 1
ATOM 1356 N N . PHE A 1 175 ? 11.631 7.674 12.521 1.00 96.81 175 PHE A N 1
ATOM 1357 C CA . PHE A 1 175 ? 10.527 6.743 12.730 1.00 96.81 175 PHE A CA 1
ATOM 1358 C C . PHE A 1 175 ? 10.396 6.361 14.208 1.00 96.81 175 PHE A C 1
ATOM 1360 O O . PHE A 1 175 ? 9.327 6.534 14.779 1.00 96.81 175 PHE A O 1
ATOM 1367 N N . ARG A 1 176 ? 11.487 5.957 14.876 1.00 96.38 176 ARG A N 1
ATOM 1368 C CA . ARG A 1 176 ? 11.458 5.590 16.308 1.00 96.38 176 ARG A CA 1
ATOM 1369 C C . ARG A 1 176 ? 10.870 6.677 17.210 1.00 96.38 176 ARG A C 1
ATOM 1371 O O . ARG A 1 176 ? 10.200 6.342 18.178 1.00 96.38 176 ARG A O 1
ATOM 1378 N N . LYS A 1 177 ? 11.102 7.958 16.901 1.00 96.19 177 LYS A N 1
ATOM 1379 C CA . LYS A 1 177 ? 10.553 9.084 17.676 1.00 96.19 177 LYS A CA 1
ATOM 1380 C C . LYS A 1 177 ? 9.029 9.225 17.551 1.00 96.19 177 LYS A C 1
ATOM 1382 O O . LYS A 1 177 ? 8.420 9.706 18.495 1.00 96.19 177 LYS A O 1
ATOM 1387 N N . GLY A 1 178 ? 8.439 8.829 16.420 1.00 93.94 178 GLY A N 1
ATOM 1388 C CA . GLY A 1 178 ? 6.999 8.954 16.136 1.00 93.94 178 GLY A CA 1
ATOM 1389 C C . GLY A 1 178 ? 6.241 7.626 16.032 1.00 93.94 178 GLY A C 1
ATOM 1390 O O . GLY A 1 178 ? 5.047 7.626 15.753 1.00 93.94 178 GLY A O 1
ATOM 1391 N N . ALA A 1 179 ? 6.910 6.489 16.244 1.00 95.06 179 ALA A N 1
ATOM 1392 C CA . ALA A 1 179 ? 6.347 5.164 15.986 1.00 95.06 179 ALA A CA 1
ATOM 1393 C C . ALA A 1 179 ? 5.087 4.873 16.814 1.00 95.06 179 ALA A C 1
ATOM 1395 O O . ALA A 1 179 ? 4.154 4.261 16.304 1.00 95.06 179 ALA A O 1
ATOM 1396 N N . ALA A 1 180 ? 5.039 5.320 18.073 1.00 96.12 180 ALA A N 1
ATOM 1397 C CA . ALA A 1 180 ? 3.865 5.130 18.925 1.00 96.12 180 ALA A CA 1
ATOM 1398 C C . ALA A 1 180 ? 2.627 5.856 18.368 1.00 96.12 180 ALA A C 1
ATOM 1400 O O . ALA A 1 180 ? 1.537 5.282 18.357 1.00 96.12 180 ALA A O 1
ATOM 1401 N N . ASP A 1 181 ? 2.810 7.074 17.852 1.00 95.94 181 ASP A N 1
ATOM 1402 C CA . ASP A 1 181 ? 1.733 7.869 17.261 1.00 95.94 181 ASP A CA 1
ATOM 1403 C C . ASP A 1 181 ? 1.262 7.266 15.936 1.00 95.94 181 ASP A C 1
ATOM 1405 O O . ASP A 1 181 ? 0.057 7.122 15.731 1.00 95.94 181 ASP A O 1
ATOM 1409 N N . ASP A 1 182 ? 2.187 6.837 15.068 1.00 96.81 182 ASP A N 1
ATOM 1410 C CA . ASP A 1 182 ? 1.838 6.166 13.809 1.00 96.81 182 ASP A CA 1
ATOM 1411 C C . ASP A 1 182 ? 1.079 4.849 14.067 1.00 96.81 182 ASP A C 1
ATOM 1413 O O . ASP A 1 182 ? 0.057 4.583 13.433 1.00 96.81 182 ASP A O 1
ATOM 1417 N N . VAL A 1 183 ? 1.543 4.028 15.021 1.00 97.94 183 VAL A N 1
ATOM 1418 C CA . VAL A 1 183 ? 0.879 2.769 15.406 1.00 97.94 183 VAL A CA 1
ATOM 1419 C C . VAL A 1 183 ? -0.524 3.046 15.928 1.00 97.94 183 VAL A C 1
ATOM 1421 O O . VAL A 1 183 ? -1.482 2.415 15.479 1.00 97.94 183 VAL A O 1
ATOM 1424 N N . LYS A 1 184 ? -0.675 4.017 16.837 1.00 97.19 184 LYS A N 1
ATOM 1425 C CA . LYS A 1 184 ? -1.988 4.414 17.350 1.00 97.19 184 LYS A CA 1
ATOM 1426 C C . LYS A 1 184 ? -2.898 4.891 16.215 1.00 97.19 184 LYS A C 1
ATOM 1428 O O . LYS A 1 184 ? -4.056 4.483 16.157 1.00 97.19 184 LYS A O 1
ATOM 1433 N N . ALA A 1 185 ? -2.377 5.710 15.306 1.00 97.62 185 ALA A N 1
ATOM 1434 C CA . ALA A 1 185 ? -3.132 6.252 14.187 1.00 97.62 185 ALA A CA 1
ATOM 1435 C C . ALA A 1 185 ? -3.658 5.152 13.253 1.00 97.62 185 ALA A C 1
ATOM 1437 O O . ALA A 1 185 ? -4.826 5.178 12.864 1.00 97.62 185 ALA A O 1
ATOM 1438 N N . VAL A 1 186 ? -2.833 4.150 12.936 1.00 98.06 186 VAL A N 1
ATOM 1439 C CA . VAL A 1 186 ? -3.258 3.004 12.118 1.00 98.06 186 VAL A CA 1
ATOM 1440 C C . VAL A 1 186 ? -4.232 2.094 12.869 1.00 98.06 186 VAL A C 1
ATOM 1442 O O . VAL A 1 186 ? -5.202 1.623 12.278 1.00 98.06 186 VAL A O 1
ATOM 1445 N N . CYS A 1 187 ? -4.050 1.879 14.172 1.00 97.50 187 CYS A N 1
ATOM 1446 C CA . CYS A 1 187 ? -5.016 1.138 14.986 1.00 97.50 187 CYS A CA 1
ATOM 1447 C C . CYS A 1 187 ? -6.399 1.810 14.999 1.00 97.50 187 CYS A C 1
ATOM 1449 O O . CYS A 1 187 ? -7.410 1.134 14.795 1.00 97.50 187 CYS A O 1
ATOM 1451 N N . ASP A 1 188 ? -6.450 3.133 15.174 1.00 96.69 188 ASP A N 1
ATOM 1452 C CA . ASP A 1 188 ? -7.691 3.913 15.112 1.00 96.69 188 ASP A CA 1
ATOM 1453 C C . ASP A 1 188 ? -8.330 3.849 13.712 1.00 96.69 188 ASP A C 1
ATOM 1455 O O . ASP A 1 188 ? -9.554 3.736 13.595 1.00 96.69 188 ASP A O 1
ATOM 1459 N N . LEU A 1 189 ? -7.517 3.863 12.647 1.00 97.19 189 LEU A N 1
ATOM 1460 C CA . LEU A 1 189 ? -7.972 3.682 11.265 1.00 97.19 189 LEU A CA 1
ATOM 1461 C C . LEU A 1 189 ? -8.667 2.330 11.083 1.00 97.19 189 LEU A C 1
ATOM 1463 O O . LEU A 1 189 ? -9.803 2.279 10.616 1.00 97.19 189 LEU A O 1
ATOM 1467 N N . ILE A 1 190 ? -8.025 1.235 11.496 1.00 96.88 190 ILE A N 1
ATOM 1468 C CA . ILE A 1 190 ? -8.588 -0.118 11.376 1.00 96.88 190 ILE A CA 1
ATOM 1469 C C . ILE A 1 190 ? -9.857 -0.258 12.231 1.00 96.88 190 ILE A C 1
ATOM 1471 O O . ILE A 1 190 ? -10.839 -0.864 11.798 1.00 96.88 190 ILE A O 1
ATOM 1475 N N . PHE A 1 191 ? -9.881 0.330 13.429 1.00 94.81 191 PHE A N 1
ATOM 1476 C CA . PHE A 1 191 ? -11.067 0.317 14.286 1.00 94.81 191 PHE A CA 1
ATOM 1477 C C . PHE A 1 191 ? -12.240 1.097 13.674 1.00 94.81 191 PHE A C 1
ATOM 1479 O O . PHE A 1 191 ? -13.389 0.657 13.748 1.00 94.81 191 PHE A O 1
ATOM 1486 N N . SER A 1 192 ? -11.954 2.211 12.999 1.00 93.75 192 SER A N 1
ATOM 1487 C CA . SER A 1 192 ? -12.952 2.987 12.255 1.00 93.75 192 SER A CA 1
ATOM 1488 C C . SER A 1 192 ? -13.501 2.193 11.065 1.00 93.75 192 SER A C 1
ATOM 1490 O O . SER A 1 192 ? -14.712 2.154 10.859 1.00 93.75 192 SER A O 1
ATOM 1492 N N . VAL A 1 193 ? -12.644 1.453 10.347 1.00 94.50 193 VAL A N 1
ATOM 1493 C CA . VAL A 1 193 ? -13.093 0.507 9.310 1.00 94.50 193 VAL A CA 1
ATOM 1494 C C . VAL A 1 193 ? -14.024 -0.552 9.894 1.00 94.50 193 VAL A C 1
ATOM 1496 O O . VAL A 1 193 ? -15.084 -0.803 9.325 1.00 94.50 193 VAL A O 1
ATOM 1499 N N . LYS A 1 194 ? -13.676 -1.151 11.040 1.00 93.81 194 LYS A N 1
ATOM 1500 C CA . LYS A 1 194 ? -14.544 -2.130 11.711 1.00 93.81 194 LYS A CA 1
ATOM 1501 C C . LYS A 1 194 ? -15.931 -1.543 11.978 1.00 93.81 194 LYS A C 1
ATOM 1503 O O . LYS A 1 194 ? -16.921 -2.181 11.645 1.00 93.81 194 LYS A O 1
ATOM 1508 N N . ARG A 1 195 ? -16.014 -0.324 12.524 1.00 90.88 195 ARG A N 1
ATOM 1509 C CA . ARG A 1 195 ? -17.296 0.362 12.772 1.00 90.88 195 ARG A CA 1
ATOM 1510 C C . ARG A 1 195 ? -18.108 0.554 11.493 1.00 90.88 195 ARG A C 1
ATOM 1512 O O . ARG A 1 195 ? -19.298 0.253 11.497 1.00 90.88 195 ARG A O 1
ATOM 1519 N N . ILE A 1 196 ? -17.469 0.992 10.408 1.00 89.88 196 ILE A N 1
ATOM 1520 C CA . ILE A 1 196 ? -18.125 1.170 9.104 1.00 89.88 196 ILE A CA 1
ATOM 1521 C C . ILE A 1 196 ? -18.682 -0.162 8.597 1.00 89.88 196 ILE A C 1
ATOM 1523 O O . ILE A 1 196 ? -19.848 -0.231 8.224 1.00 89.88 196 ILE A O 1
ATOM 1527 N N . LEU A 1 197 ? -17.884 -1.232 8.634 1.00 89.25 197 LEU A N 1
ATOM 1528 C CA . LEU A 1 197 ? -18.301 -2.552 8.155 1.00 89.25 197 LEU A CA 1
ATOM 1529 C C . LEU A 1 197 ? -19.359 -3.214 9.054 1.00 89.25 197 LEU A C 1
ATOM 1531 O O . LEU A 1 197 ? -20.158 -4.006 8.565 1.00 89.25 197 LEU A O 1
ATOM 1535 N N . SER A 1 198 ? -19.389 -2.894 10.350 1.00 85.62 198 SER A N 1
ATOM 1536 C CA . SER A 1 198 ? -20.430 -3.350 11.280 1.00 85.62 198 SER A CA 1
ATOM 1537 C C . SER A 1 198 ? -21.732 -2.544 11.176 1.00 85.62 198 SER A C 1
ATOM 1539 O O . SER A 1 198 ? -22.793 -3.082 11.480 1.00 85.62 198 SER A O 1
ATOM 1541 N N . GLY A 1 199 ? -21.661 -1.262 10.801 1.00 72.06 199 GLY A N 1
ATOM 1542 C CA . GLY A 1 199 ? -22.814 -0.355 10.719 1.00 72.06 199 GLY A CA 1
ATOM 1543 C C . GLY A 1 199 ? -23.471 -0.286 9.338 1.00 72.06 199 GLY A C 1
ATOM 1544 O O . GLY A 1 199 ? -24.666 -0.012 9.240 1.00 72.06 199 GLY A O 1
ATOM 1545 N N . ALA A 1 200 ? -22.722 -0.548 8.267 1.00 56.41 200 ALA A N 1
ATOM 1546 C CA . ALA A 1 200 ? -23.258 -0.609 6.916 1.00 56.41 200 ALA A CA 1
ATOM 1547 C C . ALA A 1 200 ? -23.874 -1.992 6.663 1.00 56.41 200 ALA A C 1
ATOM 1549 O O . ALA A 1 200 ? -23.166 -2.987 6.522 1.00 56.41 200 ALA A O 1
ATOM 1550 N N . GLY A 1 201 ? -25.201 -2.068 6.549 1.00 45.88 201 GLY A N 1
ATOM 1551 C CA . GLY A 1 201 ? -25.839 -3.206 5.893 1.00 45.88 201 GLY A CA 1
ATOM 1552 C C . GLY A 1 201 ? -25.361 -3.281 4.440 1.00 45.88 201 GLY A C 1
ATOM 1553 O O . GLY A 1 201 ? -25.847 -2.519 3.618 1.00 45.88 201 GLY A O 1
ATOM 1554 N N . ASN A 1 202 ? -24.368 -4.136 4.162 1.00 39.69 202 ASN A N 1
ATOM 1555 C CA . ASN A 1 202 ? -23.880 -4.606 2.853 1.00 39.69 202 ASN A CA 1
ATOM 1556 C C . ASN A 1 202 ? -24.238 -3.748 1.622 1.00 39.69 202 ASN A C 1
ATOM 1558 O O . ASN A 1 202 ? -24.886 -4.243 0.702 1.00 39.69 202 ASN A O 1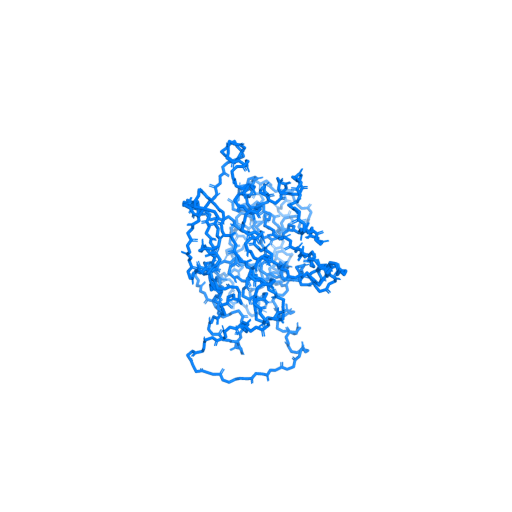
ATOM 1562 N N . ASN A 1 203 ? -23.808 -2.486 1.557 1.00 41.38 203 ASN A N 1
ATOM 1563 C CA . ASN A 1 203 ? -23.961 -1.720 0.320 1.00 41.38 203 ASN A CA 1
ATOM 1564 C C . ASN A 1 203 ? -22.835 -0.698 0.129 1.00 41.38 203 ASN A C 1
ATOM 1566 O O . ASN A 1 203 ? -23.004 0.502 0.331 1.00 41.38 203 ASN A O 1
ATOM 1570 N N . SER A 1 204 ? -21.662 -1.185 -0.277 1.00 45.22 204 SER A N 1
ATOM 1571 C CA . SER A 1 204 ? -20.666 -0.356 -0.956 1.00 45.22 204 SER A CA 1
ATOM 1572 C C . SER A 1 204 ? -19.844 -1.201 -1.934 1.00 45.22 204 SER A C 1
ATOM 1574 O O . SER A 1 204 ? -18.873 -1.876 -1.589 1.00 45.22 204 SER A O 1
ATOM 1576 N N . ASP A 1 205 ? -20.274 -1.198 -3.193 1.00 52.44 205 ASP A N 1
ATOM 1577 C CA . ASP A 1 205 ? -19.531 -1.817 -4.286 1.00 52.44 205 ASP A CA 1
ATOM 1578 C C . ASP A 1 205 ? -18.326 -0.966 -4.697 1.00 52.44 205 ASP A C 1
ATOM 1580 O O . ASP A 1 205 ? -18.356 0.267 -4.646 1.00 52.44 205 ASP A O 1
ATOM 1584 N N . THR A 1 206 ? -17.255 -1.631 -5.138 1.00 56.84 206 THR A N 1
ATOM 1585 C CA . THR A 1 206 ? -16.091 -0.965 -5.732 1.00 56.84 206 THR A CA 1
ATOM 1586 C C . THR A 1 206 ? -16.565 -0.247 -6.990 1.00 56.84 206 THR A C 1
ATOM 1588 O O . THR A 1 206 ? -17.037 -0.895 -7.926 1.00 56.84 206 THR A O 1
ATOM 1591 N N . LYS A 1 207 ? -16.427 1.079 -7.049 1.00 70.38 207 LYS A N 1
ATOM 1592 C CA . LYS A 1 207 ? -16.794 1.833 -8.252 1.00 70.38 207 LYS A CA 1
ATOM 1593 C C . LYS A 1 207 ? -15.653 1.782 -9.267 1.00 70.38 207 LYS A C 1
ATOM 1595 O O . LYS A 1 207 ? -14.557 2.284 -9.020 1.00 70.38 207 LYS A O 1
ATOM 1600 N N . ALA A 1 208 ? -15.924 1.150 -10.405 1.00 66.81 208 ALA A N 1
ATOM 1601 C CA . ALA A 1 208 ? -15.140 1.287 -11.625 1.00 66.81 208 ALA A CA 1
ATOM 1602 C C . ALA A 1 208 ? -15.594 2.563 -12.342 1.00 66.81 208 ALA A C 1
ATOM 1604 O O . ALA A 1 208 ? -16.792 2.736 -12.568 1.00 66.81 208 ALA A O 1
ATOM 1605 N N . ILE A 1 209 ? -14.667 3.462 -12.670 1.00 72.75 209 ILE A N 1
ATOM 1606 C CA . ILE A 1 209 ? -15.000 4.695 -13.389 1.00 72.75 209 ILE A CA 1
ATOM 1607 C C . ILE A 1 209 ? -14.267 4.691 -14.730 1.00 72.75 209 ILE A C 1
ATOM 1609 O O . ILE A 1 209 ? -13.041 4.838 -14.816 1.00 72.75 209 ILE A O 1
ATOM 1613 N N . ASP A 1 210 ? -15.055 4.511 -15.786 1.00 57.59 210 ASP A N 1
ATOM 1614 C CA . ASP A 1 210 ? -14.597 4.489 -17.166 1.00 57.59 210 ASP A CA 1
ATOM 1615 C C . ASP A 1 210 ? -14.849 5.848 -17.812 1.00 57.59 210 ASP A C 1
ATOM 1617 O O . ASP A 1 210 ? -15.957 6.378 -17.780 1.00 57.59 210 ASP A O 1
ATOM 1621 N N . GLY A 1 211 ? -13.842 6.368 -18.508 1.00 42.72 211 GLY A N 1
ATOM 1622 C CA . GLY A 1 211 ? -14.115 7.137 -19.716 1.00 42.72 211 GLY A CA 1
ATOM 1623 C C . GLY A 1 211 ? -14.275 6.127 -20.843 1.00 42.72 211 GLY A C 1
ATOM 1624 O O . GLY A 1 211 ? -13.283 5.834 -21.499 1.00 42.72 211 GLY A O 1
ATOM 1625 N N . SER A 1 212 ? -15.470 5.542 -20.990 1.00 36.41 212 SER A N 1
ATOM 1626 C CA . SER A 1 212 ? -15.891 4.619 -22.066 1.00 36.41 212 SER A CA 1
ATOM 1627 C C . SER A 1 212 ? -15.024 3.357 -22.315 1.00 36.41 212 SER A C 1
ATOM 1629 O O . SER A 1 212 ? -13.948 3.459 -22.902 1.00 36.41 212 SER A O 1
ATOM 1631 N N . GLY A 1 213 ? -15.525 2.146 -22.001 1.00 30.30 213 GLY A N 1
ATOM 1632 C CA . GLY A 1 213 ? -15.049 0.908 -22.658 1.00 30.30 213 GLY A CA 1
ATOM 1633 C C . GLY A 1 213 ? -15.278 -0.433 -21.934 1.00 30.30 213 GLY A C 1
ATOM 1634 O O . GLY A 1 213 ? -14.501 -0.818 -21.074 1.00 30.30 213 GLY A O 1
ATOM 1635 N N . THR A 1 214 ? -16.303 -1.153 -22.395 1.00 35.47 214 THR A N 1
ATOM 1636 C CA . THR A 1 214 ? -16.919 -2.454 -22.027 1.00 35.47 214 THR A CA 1
ATOM 1637 C C . THR A 1 214 ? -16.073 -3.682 -21.590 1.00 35.47 214 THR A C 1
ATOM 1639 O O . THR A 1 214 ? -15.114 -4.061 -22.253 1.00 35.47 214 THR A O 1
ATOM 1642 N N . ASN A 1 215 ? -16.597 -4.371 -20.555 1.00 41.94 215 ASN A N 1
ATOM 1643 C CA . ASN A 1 215 ? -16.631 -5.809 -20.166 1.00 41.94 215 ASN A CA 1
ATOM 1644 C C . ASN A 1 215 ? -15.681 -6.887 -20.770 1.00 41.94 215 ASN A C 1
ATOM 1646 O O . ASN A 1 215 ? -15.838 -7.295 -21.915 1.00 41.94 215 ASN A O 1
ATOM 1650 N N . GLY A 1 216 ? -14.900 -7.529 -19.875 1.00 38.44 216 GLY A N 1
ATOM 1651 C CA . GLY A 1 216 ? -14.987 -8.970 -19.517 1.00 38.44 216 GLY A CA 1
ATOM 1652 C C . GLY A 1 216 ? -14.226 -10.035 -20.341 1.00 38.44 216 GLY A C 1
ATOM 1653 O O . GLY A 1 216 ? -14.756 -10.534 -21.327 1.00 38.44 216 GLY A O 1
ATOM 1654 N N . MET A 1 217 ? -13.062 -10.520 -19.855 1.00 38.94 217 MET A N 1
ATOM 1655 C CA . MET A 1 217 ? -12.306 -11.665 -20.428 1.00 38.94 217 MET A CA 1
ATOM 1656 C C . MET A 1 217 ? -11.991 -12.789 -19.390 1.00 38.94 217 MET A C 1
ATOM 1658 O O . MET A 1 217 ? -11.817 -12.481 -18.207 1.00 38.94 217 MET A O 1
ATOM 1662 N N . PRO A 1 218 ? -11.869 -14.085 -19.781 1.00 38.62 218 PRO A N 1
ATOM 1663 C CA . PRO A 1 218 ? -11.672 -15.219 -18.855 1.00 38.62 218 PRO A CA 1
ATOM 1664 C C . PRO A 1 218 ? -10.299 -15.278 -18.147 1.00 38.62 218 PRO A C 1
ATOM 1666 O O . PRO A 1 218 ? -9.267 -14.901 -18.706 1.00 38.62 218 PRO A O 1
ATOM 1669 N N . ARG A 1 219 ? -10.278 -15.853 -16.929 1.00 41.59 219 ARG A N 1
ATOM 1670 C CA . ARG A 1 219 ? -9.134 -15.928 -15.978 1.00 41.59 219 ARG A CA 1
ATOM 1671 C C . ARG A 1 219 ? -7.824 -16.502 -16.549 1.00 41.59 219 ARG A C 1
ATOM 1673 O O . ARG A 1 219 ? -6.741 -16.178 -16.064 1.00 41.59 219 ARG A O 1
ATOM 1680 N N . GLU A 1 220 ? -7.891 -17.342 -17.575 1.00 33.06 220 GLU A N 1
ATOM 1681 C CA . GLU A 1 220 ? -6.716 -17.990 -18.174 1.00 33.06 220 GLU A CA 1
ATOM 1682 C C . GLU A 1 220 ? -5.866 -17.024 -19.020 1.00 33.06 220 GLU A C 1
ATOM 1684 O O . GLU A 1 220 ? -4.633 -17.082 -19.004 1.00 33.06 220 GLU A O 1
ATOM 1689 N N . ASN A 1 221 ? -6.507 -16.034 -19.648 1.00 37.56 221 ASN A N 1
ATOM 1690 C CA . ASN A 1 221 ? -5.814 -14.978 -20.387 1.00 37.56 221 ASN A CA 1
ATOM 1691 C C . ASN A 1 221 ? -5.189 -13.925 -19.457 1.00 37.56 221 ASN A C 1
ATOM 1693 O O . ASN A 1 221 ? -4.128 -13.386 -19.774 1.00 37.56 221 ASN A O 1
ATOM 1697 N N . GLN A 1 222 ? -5.762 -13.710 -18.266 1.00 41.00 222 GLN A N 1
ATOM 1698 C CA . GLN A 1 222 ? -5.150 -12.885 -17.213 1.00 41.00 222 GLN A CA 1
ATOM 1699 C C . GLN A 1 222 ? -3.821 -13.495 -16.736 1.00 41.00 222 GLN A C 1
ATOM 1701 O O . GLN A 1 222 ? -2.824 -12.783 -16.624 1.00 41.00 222 GLN A O 1
ATOM 1706 N N . ARG A 1 223 ? -3.757 -14.826 -16.558 1.00 37.50 223 ARG A N 1
ATOM 1707 C CA . ARG A 1 223 ? -2.501 -15.546 -16.265 1.00 37.50 223 ARG A CA 1
ATOM 1708 C C . ARG A 1 223 ? -1.462 -15.400 -17.381 1.00 37.50 223 ARG A C 1
ATOM 1710 O O . ARG A 1 223 ? -0.292 -15.206 -17.071 1.00 37.50 223 ARG A O 1
ATOM 1717 N N . ARG A 1 224 ? -1.857 -15.448 -18.660 1.00 36.16 224 ARG A N 1
ATOM 1718 C CA . ARG A 1 224 ? -0.931 -15.241 -19.796 1.00 36.16 224 ARG A CA 1
ATOM 1719 C C . ARG A 1 224 ? -0.369 -13.818 -19.863 1.00 36.16 224 ARG A C 1
ATOM 1721 O O . ARG A 1 224 ? 0.822 -13.671 -20.117 1.00 36.16 224 ARG A O 1
ATOM 1728 N N . LEU A 1 225 ? -1.171 -12.791 -19.574 1.00 39.59 225 LEU A N 1
ATOM 1729 C CA . LEU A 1 225 ? -0.708 -11.395 -19.501 1.00 39.59 225 LEU A CA 1
ATOM 1730 C C . LEU A 1 225 ? 0.256 -11.159 -18.321 1.00 39.59 225 LEU A C 1
ATOM 1732 O O . LEU A 1 225 ? 1.272 -10.493 -18.492 1.00 39.59 225 LEU A O 1
ATOM 1736 N N . LEU A 1 226 ? -0.003 -11.774 -17.160 1.00 39.88 226 LEU A N 1
ATOM 1737 C CA . LEU A 1 226 ? 0.905 -11.779 -15.999 1.00 39.88 226 LEU A CA 1
ATOM 1738 C C . LEU A 1 226 ? 2.208 -12.564 -16.245 1.00 39.88 226 LEU A C 1
ATOM 1740 O O . LEU A 1 226 ? 3.242 -12.238 -15.665 1.00 39.88 226 LEU A O 1
ATOM 1744 N N . MET A 1 227 ? 2.175 -13.584 -17.107 1.00 36.47 227 MET A N 1
ATOM 1745 C CA . MET A 1 227 ? 3.350 -14.377 -17.495 1.00 36.47 227 MET A CA 1
ATOM 1746 C C . MET A 1 227 ? 4.177 -13.721 -18.610 1.00 36.47 227 MET A C 1
ATOM 1748 O O . MET A 1 227 ? 5.375 -13.979 -18.693 1.00 36.47 227 MET A O 1
ATOM 1752 N N . ALA A 1 228 ? 3.581 -12.847 -19.430 1.00 37.84 228 ALA A N 1
ATOM 1753 C CA . ALA A 1 228 ? 4.285 -12.125 -20.496 1.00 37.84 228 ALA A CA 1
ATOM 1754 C C . ALA A 1 228 ? 5.323 -11.113 -19.965 1.00 37.84 228 ALA A C 1
ATOM 1756 O O . ALA A 1 228 ? 6.266 -10.763 -20.673 1.00 37.84 228 ALA A O 1
ATOM 1757 N N . ASP A 1 229 ? 5.185 -10.705 -18.700 1.00 43.19 229 ASP A N 1
ATOM 1758 C CA . ASP A 1 229 ? 6.028 -9.708 -18.030 1.00 43.19 229 ASP A CA 1
ATOM 1759 C C . ASP A 1 229 ? 6.891 -10.303 -16.900 1.00 43.19 229 ASP A C 1
ATOM 1761 O O . ASP A 1 229 ? 7.516 -9.553 -16.148 1.00 43.19 229 ASP A O 1
ATOM 1765 N N . LYS A 1 230 ? 6.982 -11.640 -16.791 1.00 37.16 230 LYS A N 1
ATOM 1766 C CA . LYS A 1 230 ? 7.715 -12.368 -15.729 1.00 37.16 230 LYS A CA 1
ATOM 1767 C C . LYS A 1 230 ? 9.206 -11.999 -15.629 1.00 37.16 230 LYS A C 1
ATOM 1769 O O . LYS A 1 230 ? 9.891 -12.356 -14.678 1.00 37.16 230 LYS A O 1
ATOM 1774 N N . HIS A 1 231 ? 9.701 -11.232 -16.590 1.00 37.91 231 HIS A N 1
ATOM 1775 C CA . HIS A 1 231 ? 11.097 -10.912 -16.751 1.00 37.91 231 HIS A CA 1
ATOM 1776 C C . HIS A 1 231 ? 11.235 -9.522 -17.379 1.00 37.91 231 HIS A C 1
ATOM 1778 O O . HIS A 1 231 ? 11.601 -9.459 -18.531 1.00 37.91 231 HIS A O 1
ATOM 1784 N N . LEU A 1 232 ? 10.979 -8.388 -16.714 1.00 42.19 232 LEU A N 1
ATOM 1785 C CA . LEU A 1 232 ? 11.308 -7.046 -17.254 1.00 42.19 232 LEU A CA 1
ATOM 1786 C C . LEU A 1 232 ? 12.407 -6.379 -16.406 1.00 42.19 232 LEU A C 1
ATOM 1788 O O . LEU A 1 232 ? 12.179 -6.070 -15.246 1.00 42.19 232 LEU A O 1
ATOM 1792 N N . VAL A 1 233 ? 13.596 -6.136 -16.976 1.00 44.88 233 VAL A N 1
ATOM 1793 C CA . VAL A 1 233 ? 14.611 -5.230 -16.389 1.00 44.88 233 VAL A CA 1
ATOM 1794 C C . VAL A 1 233 ? 14.273 -3.829 -16.871 1.00 44.88 233 VAL A C 1
ATOM 1796 O O . VAL A 1 233 ? 14.460 -3.513 -18.046 1.00 44.88 233 VAL A O 1
ATOM 1799 N N . ALA A 1 234 ? 13.703 -3.014 -15.986 1.00 48.44 234 ALA A N 1
ATOM 1800 C CA . ALA A 1 234 ? 13.045 -1.770 -16.376 1.00 48.44 234 ALA A CA 1
ATOM 1801 C C . ALA A 1 234 ? 13.942 -0.520 -16.317 1.00 48.44 234 ALA A C 1
ATOM 1803 O O . ALA A 1 234 ? 13.544 0.523 -16.840 1.00 48.44 234 ALA A O 1
ATOM 1804 N N . CYS A 1 235 ? 15.146 -0.568 -15.732 1.00 54.75 235 CYS A N 1
ATOM 1805 C CA . CYS A 1 235 ? 15.998 0.623 -15.654 1.00 54.75 235 CYS A CA 1
ATOM 1806 C C . CYS A 1 235 ? 17.481 0.328 -15.355 1.00 54.75 235 CYS A C 1
ATOM 1808 O O . CYS A 1 235 ? 17.869 -0.785 -15.027 1.00 54.75 235 CYS A O 1
ATOM 1810 N N . GLU A 1 236 ? 18.328 1.349 -15.524 1.00 63.78 236 GLU A N 1
ATOM 1811 C CA . GLU A 1 236 ? 19.760 1.340 -15.150 1.00 63.78 236 GLU A CA 1
ATOM 1812 C C . GLU A 1 236 ? 19.972 1.669 -13.665 1.00 63.78 236 GLU A C 1
ATOM 1814 O O . GLU A 1 236 ? 21.064 2.047 -13.252 1.00 63.78 236 GLU A O 1
ATOM 1819 N N . GLN A 1 237 ? 18.916 1.596 -12.857 1.00 68.38 237 GLN A N 1
ATOM 1820 C CA . GLN A 1 237 ? 19.009 1.960 -11.453 1.00 68.38 237 GLN A CA 1
ATOM 1821 C C . GLN A 1 237 ? 19.876 0.944 -10.712 1.00 68.38 237 GLN A C 1
ATOM 1823 O O . GLN A 1 237 ? 19.837 -0.254 -10.988 1.00 68.38 237 GLN A O 1
ATOM 1828 N N . GLU A 1 238 ? 20.659 1.429 -9.757 1.00 71.50 238 GLU A N 1
ATOM 1829 C CA . GLU A 1 238 ? 21.598 0.614 -8.983 1.00 71.50 238 GLU A CA 1
ATOM 1830 C C . GLU A 1 238 ? 20.923 -0.597 -8.321 1.00 71.50 238 GLU A C 1
ATOM 1832 O O . GLU A 1 238 ? 21.425 -1.713 -8.434 1.00 71.50 238 GLU A O 1
ATOM 1837 N N . HIS A 1 239 ? 19.738 -0.419 -7.728 1.00 62.16 239 HIS A N 1
ATOM 1838 C CA . HIS A 1 239 ? 18.996 -1.510 -7.087 1.00 62.16 239 HIS A CA 1
ATOM 1839 C C . HIS A 1 239 ? 18.610 -2.634 -8.064 1.00 62.16 239 HIS A C 1
ATOM 1841 O O . HIS A 1 239 ? 18.708 -3.808 -7.715 1.00 62.16 239 HIS A O 1
ATOM 1847 N N . GLU A 1 240 ? 18.254 -2.302 -9.308 1.00 73.31 240 GLU A N 1
ATOM 1848 C CA . GLU A 1 240 ? 17.991 -3.300 -10.350 1.00 73.31 240 GLU A CA 1
ATOM 1849 C C . GLU A 1 240 ? 19.261 -4.075 -10.707 1.00 73.31 240 GLU A C 1
ATOM 1851 O O . GLU A 1 240 ? 19.232 -5.297 -10.848 1.00 73.31 240 GLU A O 1
ATOM 1856 N N . MET A 1 241 ? 20.397 -3.382 -10.823 1.00 83.81 241 MET A N 1
ATOM 1857 C CA . MET A 1 241 ? 21.674 -4.025 -11.138 1.00 83.81 241 MET A CA 1
ATOM 1858 C C . MET A 1 241 ? 22.132 -4.939 -10.004 1.00 83.81 241 MET A C 1
ATOM 1860 O O . MET A 1 241 ? 22.607 -6.040 -10.270 1.00 83.81 241 MET A O 1
ATOM 1864 N N . ILE A 1 242 ? 21.916 -4.541 -8.750 1.00 77.25 242 ILE A N 1
ATOM 1865 C CA . ILE A 1 242 ? 22.173 -5.380 -7.574 1.00 77.25 242 ILE A CA 1
ATOM 1866 C C . ILE A 1 242 ? 21.318 -6.653 -7.616 1.00 77.25 242 ILE A C 1
ATOM 1868 O O . ILE A 1 242 ? 21.836 -7.744 -7.379 1.00 77.25 242 ILE A O 1
ATOM 1872 N N . THR A 1 243 ? 20.036 -6.557 -7.976 1.00 75.81 243 THR A N 1
ATOM 1873 C CA . THR A 1 243 ? 19.163 -7.732 -8.144 1.00 75.81 243 THR A CA 1
ATOM 1874 C C . THR A 1 243 ? 19.681 -8.675 -9.233 1.00 75.81 243 THR A C 1
ATOM 1876 O O . THR A 1 243 ? 19.717 -9.892 -9.039 1.00 75.81 243 THR A O 1
ATOM 1879 N N . VAL A 1 244 ? 20.153 -8.133 -10.360 1.00 81.50 244 VAL A N 1
ATOM 1880 C CA . VAL A 1 244 ? 20.770 -8.928 -11.435 1.00 81.50 244 VAL A CA 1
ATOM 1881 C C . VAL A 1 244 ? 22.076 -9.587 -10.974 1.00 81.50 244 VAL A C 1
ATOM 1883 O O . VAL A 1 244 ? 22.288 -10.769 -11.239 1.00 81.50 244 VAL A O 1
ATOM 1886 N N . LEU A 1 245 ? 22.930 -8.871 -10.239 1.00 83.81 245 LEU A N 1
ATOM 1887 C CA . LEU A 1 245 ? 24.177 -9.414 -9.688 1.00 83.81 245 LEU A CA 1
ATOM 1888 C C . LEU A 1 245 ? 23.904 -10.570 -8.720 1.00 83.81 245 LEU A C 1
ATOM 1890 O O . LEU A 1 245 ? 24.526 -11.626 -8.837 1.00 83.81 245 LEU A O 1
ATOM 1894 N N . LYS A 1 246 ? 22.917 -10.419 -7.830 1.00 81.88 246 LYS A N 1
ATOM 1895 C CA . LYS A 1 246 ? 22.480 -11.483 -6.914 1.00 81.88 246 LYS A CA 1
ATOM 1896 C C . LYS A 1 246 ? 21.973 -12.717 -7.661 1.00 81.88 246 LYS A C 1
ATOM 1898 O O . LYS A 1 246 ? 22.334 -13.828 -7.282 1.00 81.88 246 LYS A O 1
ATOM 1903 N N . HIS A 1 247 ? 21.202 -12.539 -8.738 1.00 84.75 247 HIS A N 1
ATOM 1904 C CA . HIS A 1 247 ? 20.728 -13.651 -9.571 1.00 84.75 247 HIS A CA 1
ATOM 1905 C C . HIS A 1 247 ? 21.888 -14.503 -10.114 1.00 84.75 247 HIS A C 1
ATOM 1907 O O . HIS A 1 247 ? 21.832 -15.730 -10.062 1.00 84.75 247 HIS A O 1
ATOM 1913 N N . PHE A 1 248 ? 22.974 -13.862 -10.556 1.00 86.62 248 PHE A N 1
ATOM 1914 C CA . PHE A 1 248 ? 24.178 -14.541 -11.050 1.00 86.62 248 PHE A CA 1
ATOM 1915 C C . PHE A 1 248 ? 25.214 -14.866 -9.966 1.00 86.62 248 PHE A C 1
ATOM 1917 O O . PHE A 1 248 ? 26.327 -15.273 -10.299 1.00 86.62 248 PHE A O 1
ATOM 1924 N N . LYS A 1 249 ? 24.867 -14.706 -8.681 1.00 89.19 249 LYS A N 1
ATOM 1925 C CA . LYS A 1 249 ? 25.765 -14.932 -7.536 1.00 89.19 249 LYS A CA 1
ATOM 1926 C C . LYS A 1 249 ? 27.077 -14.131 -7.634 1.00 89.19 249 LYS A C 1
ATOM 1928 O O . LYS A 1 249 ? 28.145 -14.638 -7.305 1.00 89.19 249 LYS A O 1
ATOM 1933 N N . LYS A 1 250 ? 26.994 -12.882 -8.104 1.00 88.75 250 LYS A N 1
ATOM 1934 C CA . LYS A 1 250 ? 28.113 -11.933 -8.225 1.00 88.75 250 LYS A CA 1
ATOM 1935 C C . LYS A 1 250 ? 28.094 -10.884 -7.115 1.00 88.75 250 LYS A C 1
ATOM 1937 O O . LYS A 1 250 ? 27.034 -10.552 -6.579 1.00 88.75 250 LYS A O 1
ATOM 1942 N N . GLY A 1 251 ? 29.268 -10.343 -6.785 1.00 86.69 251 GLY A N 1
ATOM 1943 C CA . GLY A 1 251 ? 29.403 -9.309 -5.759 1.00 86.69 251 GLY A CA 1
ATOM 1944 C C . GLY A 1 251 ? 28.691 -8.013 -6.154 1.00 86.69 251 GLY A C 1
ATOM 1945 O O . GLY A 1 251 ? 28.722 -7.609 -7.314 1.00 86.69 251 GLY A O 1
ATOM 1946 N N . SER A 1 252 ? 28.069 -7.331 -5.190 1.00 88.25 252 SER A N 1
ATOM 1947 C CA . SER A 1 252 ? 27.382 -6.041 -5.398 1.00 88.25 252 SER A CA 1
ATOM 1948 C C . SER A 1 252 ? 28.315 -4.833 -5.218 1.00 88.25 252 SER A C 1
ATOM 1950 O O . SER A 1 252 ? 27.908 -3.809 -4.680 1.00 88.25 252 SER A O 1
ATOM 1952 N N . SER A 1 253 ? 29.588 -4.962 -5.609 1.00 91.00 253 SER A N 1
ATOM 1953 C CA . SER A 1 253 ? 30.551 -3.858 -5.539 1.00 91.00 253 SER A CA 1
ATOM 1954 C C . SER A 1 253 ? 30.155 -2.729 -6.495 1.00 91.00 253 SER A C 1
ATOM 1956 O O . SER A 1 253 ? 29.536 -2.976 -7.533 1.00 91.00 253 SER A O 1
ATOM 1958 N N . LYS A 1 254 ? 30.559 -1.490 -6.183 1.00 86.56 254 LYS A N 1
ATOM 1959 C CA . LYS A 1 254 ? 30.319 -0.325 -7.052 1.00 86.56 254 LYS A CA 1
ATOM 1960 C C . LYS A 1 254 ? 30.821 -0.561 -8.481 1.00 86.56 254 LYS A C 1
ATOM 1962 O O . LYS A 1 254 ? 30.109 -0.290 -9.438 1.00 86.56 254 LYS A O 1
ATOM 1967 N N . GLU A 1 255 ? 31.995 -1.175 -8.619 1.00 91.25 255 GLU A N 1
ATOM 1968 C CA . GLU A 1 255 ? 32.566 -1.542 -9.919 1.00 91.25 255 GLU A CA 1
ATOM 1969 C C . GLU A 1 255 ? 31.665 -2.515 -10.706 1.00 91.25 255 GLU A C 1
ATOM 1971 O O . GLU A 1 255 ? 31.442 -2.336 -11.905 1.00 91.25 255 GLU A O 1
ATOM 1976 N N . ASN A 1 256 ? 31.111 -3.537 -10.046 1.00 90.31 256 ASN A N 1
ATOM 1977 C CA . ASN A 1 256 ? 30.205 -4.490 -10.688 1.00 90.31 256 ASN A CA 1
ATOM 1978 C C . ASN A 1 256 ? 28.862 -3.847 -11.058 1.00 90.31 256 ASN A C 1
ATOM 1980 O O . ASN A 1 256 ? 28.322 -4.134 -12.130 1.00 90.31 256 ASN A O 1
ATOM 1984 N N . VAL A 1 257 ? 28.341 -2.959 -10.208 1.00 85.69 257 VAL A N 1
ATOM 1985 C CA . VAL A 1 257 ? 27.137 -2.171 -10.500 1.00 85.69 257 VAL A CA 1
ATOM 1986 C C . VAL A 1 257 ? 27.366 -1.294 -11.733 1.00 85.69 257 VAL A C 1
ATOM 1988 O O . VAL A 1 257 ? 26.570 -1.366 -12.669 1.00 85.69 257 VAL A O 1
ATOM 1991 N N . ASP A 1 258 ? 28.476 -0.557 -11.803 1.00 88.81 258 ASP A N 1
ATOM 1992 C CA . ASP A 1 258 ? 28.810 0.310 -12.941 1.00 88.81 258 ASP A CA 1
ATOM 1993 C C . ASP A 1 258 ? 28.945 -0.495 -14.247 1.00 88.81 258 ASP A C 1
ATOM 1995 O O . ASP A 1 258 ? 28.408 -0.114 -15.297 1.00 88.81 258 ASP A O 1
ATOM 1999 N N . LYS A 1 259 ? 29.596 -1.667 -14.191 1.00 90.62 259 LYS A N 1
ATOM 2000 C CA . LYS A 1 259 ? 29.683 -2.606 -15.325 1.00 90.62 259 LYS A CA 1
ATOM 2001 C C . LYS A 1 259 ? 28.299 -3.083 -15.778 1.00 90.62 259 LYS A C 1
ATOM 2003 O O . LYS A 1 259 ? 28.041 -3.139 -16.983 1.00 90.62 259 LYS A O 1
ATOM 2008 N N . MET A 1 260 ? 27.394 -3.384 -14.846 1.00 89.44 260 MET A N 1
ATOM 2009 C CA . MET A 1 260 ? 26.016 -3.774 -15.162 1.00 89.44 260 MET A CA 1
ATOM 2010 C C . MET A 1 260 ? 25.193 -2.633 -15.752 1.00 89.44 260 MET A C 1
ATOM 2012 O O . MET A 1 260 ? 24.496 -2.847 -16.745 1.00 89.44 260 MET A O 1
ATOM 2016 N N . GLN A 1 261 ? 25.326 -1.412 -15.236 1.00 89.00 261 GLN A N 1
ATOM 2017 C CA . GLN A 1 261 ? 24.666 -0.239 -15.809 1.00 89.00 261 GLN A CA 1
ATOM 2018 C C . GLN A 1 261 ? 25.132 0.017 -17.246 1.00 89.00 261 GLN A C 1
ATOM 2020 O O . GLN A 1 261 ? 24.310 0.233 -18.138 1.00 89.00 261 GLN A O 1
ATOM 2025 N N . ASN A 1 262 ? 26.439 -0.078 -17.507 1.00 89.44 262 ASN A N 1
ATOM 2026 C CA . ASN A 1 262 ? 26.998 0.066 -18.853 1.00 89.44 262 ASN A CA 1
ATOM 2027 C C . ASN A 1 262 ? 26.526 -1.038 -19.809 1.00 89.44 262 ASN A C 1
ATOM 2029 O O . ASN A 1 262 ? 26.202 -0.765 -20.971 1.00 89.44 262 ASN A O 1
ATOM 2033 N N . ALA A 1 263 ? 26.426 -2.277 -19.324 1.00 89.44 263 ALA A N 1
ATOM 2034 C CA . ALA A 1 263 ? 25.870 -3.378 -20.097 1.00 89.44 263 ALA A CA 1
ATOM 2035 C C . ALA A 1 263 ? 24.379 -3.166 -20.397 1.00 89.44 263 ALA A C 1
ATOM 2037 O O . ALA A 1 263 ? 23.954 -3.383 -21.530 1.00 89.44 263 ALA A O 1
ATOM 2038 N N . CYS A 1 264 ? 23.606 -2.671 -19.426 1.00 86.44 264 CYS A N 1
ATOM 2039 C CA . CYS A 1 264 ? 22.192 -2.329 -19.582 1.00 86.44 264 CYS A CA 1
ATOM 2040 C C . CYS A 1 264 ? 21.993 -1.208 -20.617 1.00 86.44 264 CYS A C 1
ATOM 2042 O O . CYS A 1 264 ? 21.168 -1.349 -21.521 1.00 86.44 264 CYS A O 1
ATOM 2044 N N . ARG A 1 265 ? 22.812 -0.144 -20.575 1.00 86.69 265 ARG A N 1
ATOM 2045 C CA . ARG A 1 265 ? 22.837 0.918 -21.602 1.00 86.69 265 ARG A CA 1
ATOM 2046 C C . ARG A 1 265 ? 23.102 0.369 -22.997 1.00 86.69 265 ARG A C 1
ATOM 2048 O O . ARG A 1 265 ? 22.374 0.687 -23.936 1.00 86.69 265 ARG A O 1
ATOM 2055 N N . SER A 1 266 ? 24.139 -0.455 -23.127 1.00 88.69 266 SER A N 1
ATOM 2056 C CA . SER A 1 266 ? 24.534 -1.045 -24.410 1.00 88.69 266 SER A CA 1
ATOM 2057 C C . SER A 1 266 ? 23.436 -1.955 -24.959 1.00 88.69 266 SER A C 1
ATOM 2059 O O . SER A 1 266 ? 23.051 -1.838 -26.118 1.00 88.69 266 SER A O 1
ATOM 2061 N N . TRP A 1 267 ? 22.848 -2.785 -24.097 1.00 88.00 267 TRP A N 1
ATOM 2062 C CA . TRP A 1 267 ? 21.739 -3.661 -24.452 1.00 88.00 267 TRP A CA 1
ATOM 2063 C C . TRP A 1 267 ? 20.496 -2.889 -24.893 1.00 88.00 267 TRP A C 1
ATOM 2065 O O . TRP A 1 267 ? 19.851 -3.285 -25.859 1.00 88.00 267 TRP A O 1
ATOM 2075 N N . LYS A 1 268 ? 20.150 -1.774 -24.239 1.00 80.25 268 LYS A N 1
ATOM 2076 C CA . LYS A 1 268 ? 19.011 -0.936 -24.651 1.00 80.25 268 LYS A CA 1
ATOM 2077 C C . LYS A 1 268 ? 19.222 -0.281 -26.015 1.00 80.25 268 LYS A C 1
ATOM 2079 O O . LYS A 1 268 ? 18.261 -0.169 -26.769 1.00 80.25 268 LYS A O 1
ATOM 2084 N N . LYS A 1 269 ? 20.459 0.122 -26.324 1.00 82.56 269 LYS A N 1
ATOM 2085 C CA . LYS A 1 269 ? 20.839 0.707 -27.620 1.00 82.56 269 LYS A CA 1
ATOM 2086 C C . LYS A 1 269 ? 20.936 -0.328 -28.746 1.00 82.56 269 LYS A C 1
ATOM 2088 O O . LYS A 1 269 ? 20.860 0.051 -29.909 1.00 82.56 269 LYS A O 1
ATOM 2093 N N . ASP A 1 270 ? 21.076 -1.613 -28.421 1.00 79.75 270 ASP A N 1
ATOM 2094 C CA . ASP A 1 270 ? 21.097 -2.695 -29.408 1.00 79.75 270 ASP A CA 1
ATOM 2095 C C . ASP A 1 270 ? 19.738 -2.789 -30.133 1.00 79.75 270 ASP A C 1
ATOM 2097 O O . ASP A 1 270 ? 18.712 -3.158 -29.541 1.00 79.75 270 ASP A O 1
ATOM 2101 N N . SER A 1 271 ? 19.730 -2.426 -31.419 1.00 70.75 271 SER A N 1
ATOM 2102 C CA . SER A 1 271 ? 18.551 -2.422 -32.293 1.00 70.75 271 SER A CA 1
ATOM 2103 C C . SER A 1 271 ? 18.219 -3.799 -32.879 1.00 70.75 271 SER A C 1
ATOM 2105 O O . SER A 1 271 ? 17.135 -3.967 -33.453 1.00 70.75 271 SER A O 1
ATOM 2107 N N . GLY A 1 272 ? 19.095 -4.793 -32.694 1.00 72.00 272 GLY A N 1
ATOM 2108 C CA . GLY A 1 272 ? 18.950 -6.140 -33.226 1.00 72.00 272 GLY A CA 1
ATOM 2109 C C . GLY A 1 272 ? 17.710 -6.858 -32.688 1.00 72.00 272 GLY A C 1
ATOM 2110 O O . GLY A 1 272 ? 17.353 -6.755 -31.512 1.00 72.00 272 GLY A O 1
ATOM 2111 N N . ALA A 1 273 ? 17.044 -7.630 -33.552 1.00 72.75 273 ALA A N 1
ATOM 2112 C CA . ALA A 1 273 ? 15.856 -8.405 -33.180 1.00 72.75 273 ALA A CA 1
ATOM 2113 C C . ALA A 1 273 ? 16.157 -9.503 -32.140 1.00 72.75 273 ALA A C 1
ATOM 2115 O O . ALA A 1 273 ? 15.269 -9.921 -31.404 1.00 72.75 273 ALA A O 1
ATOM 2116 N N . LYS A 1 274 ? 17.427 -9.919 -32.039 1.00 81.19 274 LYS A N 1
ATOM 2117 C CA . LYS A 1 274 ? 17.908 -11.037 -31.214 1.00 81.19 274 LYS A CA 1
ATOM 2118 C C . LYS A 1 274 ? 17.628 -10.894 -29.714 1.00 81.19 274 LYS A C 1
ATOM 2120 O O . LYS A 1 274 ? 17.433 -11.903 -29.044 1.00 81.19 274 LYS A O 1
ATOM 2125 N N . TYR A 1 275 ? 17.610 -9.668 -29.190 1.00 78.81 275 TYR A N 1
ATOM 2126 C CA . TYR A 1 275 ? 17.369 -9.396 -27.766 1.00 78.81 275 TYR A CA 1
ATOM 2127 C C . TYR A 1 275 ? 16.069 -8.618 -27.539 1.00 78.81 275 TYR A C 1
ATOM 2129 O O . TYR A 1 275 ? 15.990 -7.772 -26.643 1.00 78.81 275 TYR A O 1
ATOM 2137 N N . LYS A 1 276 ? 15.070 -8.854 -28.398 1.00 71.94 276 LYS A N 1
ATOM 2138 C CA . LYS A 1 276 ? 13.711 -8.335 -28.246 1.00 71.94 276 LYS A CA 1
ATOM 2139 C C . LYS A 1 276 ? 12.763 -9.465 -27.809 1.00 71.94 276 LYS A C 1
ATOM 2141 O O . LYS A 1 276 ? 12.948 -10.600 -28.239 1.00 71.94 276 LYS A O 1
ATOM 2146 N N . PRO A 1 277 ? 11.741 -9.167 -26.986 1.00 68.81 277 PRO A N 1
ATOM 2147 C CA . PRO A 1 277 ? 11.453 -7.866 -26.368 1.00 68.81 277 PRO A CA 1
ATOM 2148 C C . PRO A 1 277 ? 12.491 -7.485 -25.294 1.00 68.81 277 PRO A C 1
ATOM 2150 O O . PRO A 1 277 ? 13.188 -8.355 -24.773 1.00 68.81 277 PRO A O 1
ATOM 2153 N N . LYS A 1 278 ? 12.626 -6.185 -24.980 1.00 70.75 278 LYS A N 1
ATOM 2154 C CA . LYS A 1 278 ? 13.582 -5.677 -23.974 1.00 70.75 278 LYS A CA 1
ATOM 2155 C C . LYS A 1 278 ? 13.122 -6.055 -22.566 1.00 70.75 278 LYS A C 1
ATOM 2157 O O . LYS A 1 278 ? 12.492 -5.275 -21.862 1.00 70.75 278 LYS A O 1
ATOM 2162 N N . ASN A 1 279 ? 13.424 -7.292 -22.200 1.00 69.88 279 ASN A N 1
ATOM 2163 C CA . ASN A 1 279 ? 12.982 -7.958 -20.992 1.00 69.88 279 ASN A CA 1
ATOM 2164 C C . ASN A 1 279 ? 14.206 -8.590 -20.260 1.00 69.88 279 ASN A C 1
ATOM 2166 O O . ASN A 1 279 ? 15.280 -8.730 -20.841 1.00 69.88 279 ASN A O 1
ATOM 2170 N N . ARG A 1 280 ? 14.093 -8.887 -18.962 1.00 74.75 280 ARG A N 1
ATOM 2171 C CA . ARG A 1 280 ? 15.105 -9.464 -18.057 1.00 74.75 280 ARG A CA 1
ATOM 2172 C C . ARG A 1 280 ? 15.717 -10.754 -18.607 1.00 74.75 280 ARG A C 1
ATOM 2174 O O . ARG A 1 280 ? 16.931 -10.878 -18.537 1.00 74.75 280 ARG A O 1
ATOM 2181 N N . ASP A 1 281 ? 14.944 -11.642 -19.231 1.00 77.44 281 ASP A N 1
ATOM 2182 C CA . ASP A 1 281 ? 15.481 -12.877 -19.830 1.00 77.44 281 ASP A CA 1
ATOM 2183 C C . ASP A 1 281 ? 16.411 -12.583 -21.001 1.00 77.44 281 ASP A C 1
ATOM 2185 O O . ASP A 1 281 ? 17.521 -13.107 -21.087 1.00 77.44 281 ASP A O 1
ATOM 2189 N N . ASN A 1 282 ? 15.996 -11.680 -21.887 1.00 81.94 282 ASN A N 1
ATOM 2190 C CA . ASN A 1 282 ? 16.831 -11.251 -22.998 1.00 81.94 282 ASN A CA 1
ATOM 2191 C C . ASN A 1 282 ? 18.019 -10.406 -22.534 1.00 81.94 282 ASN A C 1
ATOM 2193 O O . ASN A 1 282 ? 19.047 -10.396 -23.211 1.00 81.94 282 ASN A O 1
ATOM 2197 N N . PHE A 1 283 ? 17.916 -9.732 -21.386 1.00 85.88 283 PHE A N 1
ATOM 2198 C CA . PHE A 1 283 ? 19.065 -9.095 -20.753 1.00 85.88 283 PHE A CA 1
ATOM 2199 C C . PHE A 1 283 ? 20.043 -10.136 -20.199 1.00 85.88 283 PHE A C 1
ATOM 2201 O O . PHE A 1 283 ? 21.236 -10.031 -20.454 1.00 85.88 283 PHE A O 1
ATOM 2208 N N . TYR A 1 284 ? 19.566 -11.184 -19.523 1.00 88.25 284 TYR A N 1
ATOM 2209 C CA . TYR A 1 284 ? 20.398 -12.293 -19.038 1.00 88.25 284 TYR A CA 1
ATOM 2210 C C . TYR A 1 284 ? 21.124 -12.998 -20.178 1.00 88.25 284 TYR A C 1
ATOM 2212 O O . TYR A 1 284 ? 22.342 -13.176 -20.121 1.00 88.25 284 TYR A O 1
ATOM 2220 N N . LYS A 1 285 ? 20.397 -13.297 -21.256 1.00 87.06 285 LYS A N 1
ATOM 2221 C CA . LYS A 1 285 ? 20.965 -13.838 -22.489 1.00 87.06 285 LYS A CA 1
ATOM 2222 C C . LYS A 1 285 ? 22.026 -12.906 -23.078 1.00 87.06 285 LYS A C 1
ATOM 2224 O O . LYS A 1 285 ? 23.118 -13.355 -23.409 1.00 87.06 285 LYS A O 1
ATOM 2229 N N . TYR A 1 286 ? 21.747 -11.603 -23.154 1.00 89.88 286 TYR A N 1
ATOM 2230 C CA . TYR A 1 286 ? 22.721 -10.612 -23.614 1.00 89.88 286 TYR A CA 1
ATOM 2231 C C . TYR A 1 286 ? 23.988 -10.595 -22.743 1.00 89.88 286 TYR A C 1
ATOM 2233 O O . TYR A 1 286 ? 25.096 -10.584 -23.276 1.00 89.88 286 TYR A O 1
ATOM 2241 N N . LEU A 1 287 ? 23.848 -10.622 -21.413 1.00 90.06 287 LEU A N 1
ATOM 2242 C CA . LEU A 1 287 ? 24.975 -10.610 -20.476 1.00 90.06 287 LEU A CA 1
ATOM 2243 C C . LEU A 1 287 ? 25.867 -11.850 -20.617 1.00 90.06 287 LEU A C 1
ATOM 2245 O O . LEU A 1 287 ? 27.092 -11.723 -20.549 1.00 90.06 287 LEU A O 1
ATOM 2249 N N . GLN A 1 288 ? 25.263 -13.022 -20.825 1.00 89.44 288 GLN A N 1
ATOM 2250 C CA . GLN A 1 288 ? 25.976 -14.275 -21.073 1.00 89.44 288 GLN A CA 1
ATOM 2251 C C . GLN A 1 288 ? 26.701 -14.242 -22.423 1.00 89.44 288 GLN A C 1
ATOM 2253 O O . GLN A 1 288 ? 27.914 -14.422 -22.476 1.00 89.44 288 GLN A O 1
ATOM 2258 N N . GLU A 1 289 ? 25.987 -13.937 -23.509 1.00 90.94 289 GLU A N 1
ATOM 2259 C CA . GLU A 1 289 ? 26.540 -13.993 -24.868 1.00 90.94 289 GLU A CA 1
ATOM 2260 C C . GLU A 1 289 ? 27.581 -12.901 -25.150 1.00 90.94 289 GLU A C 1
ATOM 2262 O O . GLU A 1 289 ? 28.499 -13.105 -25.941 1.00 90.94 289 GLU A O 1
ATOM 2267 N N . LYS A 1 290 ? 27.476 -11.735 -24.501 1.00 89.44 290 LYS A N 1
ATOM 2268 C CA . LYS A 1 290 ? 28.484 -10.665 -24.595 1.00 89.44 290 LYS A CA 1
ATOM 2269 C C . LYS A 1 290 ? 29.623 -10.819 -23.583 1.00 89.44 290 LYS A C 1
ATOM 2271 O O . LYS A 1 290 ? 30.462 -9.923 -23.479 1.00 89.44 290 LYS A O 1
ATOM 2276 N N . GLY A 1 291 ? 29.654 -11.923 -22.830 1.00 89.06 291 GLY A N 1
ATOM 2277 C CA . GLY A 1 291 ? 30.717 -12.226 -21.872 1.00 89.06 291 GLY A CA 1
ATOM 2278 C C . GLY A 1 291 ? 30.834 -11.197 -20.749 1.00 89.06 291 GLY A C 1
ATOM 2279 O O . GLY A 1 291 ? 31.915 -11.002 -20.197 1.00 89.06 291 GLY A O 1
ATOM 2280 N N . VAL A 1 292 ? 29.746 -10.495 -20.418 1.00 90.06 292 VAL A N 1
ATOM 2281 C CA . VAL A 1 292 ? 29.771 -9.449 -19.390 1.00 90.06 292 VAL A CA 1
ATOM 2282 C C . VAL A 1 292 ? 29.948 -10.073 -18.008 1.00 90.06 292 VAL A C 1
ATOM 2284 O O . VAL A 1 292 ? 30.718 -9.559 -17.204 1.00 90.06 292 VAL A O 1
ATOM 2287 N N . LEU A 1 293 ? 29.310 -11.223 -17.760 1.00 89.12 293 LEU A N 1
ATOM 2288 C CA . LEU A 1 293 ? 29.388 -11.936 -16.478 1.00 89.12 293 LEU A CA 1
ATOM 2289 C C . LEU A 1 293 ? 30.810 -12.400 -16.125 1.00 89.12 293 LEU A C 1
ATOM 2291 O O . LEU A 1 293 ? 31.155 -12.461 -14.947 1.00 89.12 293 LEU A O 1
ATOM 2295 N N . GLY A 1 294 ? 31.641 -12.685 -17.134 1.00 86.25 294 GLY A N 1
ATOM 2296 C CA . GLY A 1 294 ? 33.048 -13.053 -16.949 1.00 86.25 294 GLY A CA 1
ATOM 2297 C C . GLY A 1 294 ? 33.949 -11.882 -16.544 1.00 86.25 294 GLY A C 1
ATOM 2298 O O . GLY A 1 294 ? 35.061 -12.104 -16.087 1.00 86.25 294 GLY A O 1
ATOM 2299 N N . LYS A 1 295 ? 33.471 -10.637 -16.681 1.00 85.69 295 LYS A N 1
ATOM 2300 C CA . LYS A 1 295 ? 34.203 -9.406 -16.323 1.00 85.69 295 LYS A CA 1
ATOM 2301 C C . LYS A 1 295 ? 33.841 -8.874 -14.931 1.00 85.69 295 LYS A C 1
ATOM 2303 O O . LYS A 1 295 ? 34.344 -7.821 -14.532 1.00 85.69 295 LYS A O 1
ATOM 2308 N N . LEU A 1 296 ? 32.933 -9.558 -14.235 1.00 87.06 296 LEU A N 1
ATOM 2309 C CA . LEU A 1 296 ? 32.463 -9.216 -12.895 1.00 87.06 296 LEU A CA 1
ATOM 2310 C C . LEU A 1 296 ? 33.224 -10.023 -11.846 1.00 87.06 296 LEU A C 1
ATOM 2312 O O . LEU A 1 296 ? 33.357 -11.244 -12.007 1.00 87.06 296 LEU A O 1
ATOM 2316 N N . SER A 1 297 ? 33.656 -9.346 -10.780 1.00 72.69 297 SER A N 1
ATOM 2317 C CA . SER A 1 297 ? 34.245 -9.977 -9.595 1.00 72.69 297 SER A CA 1
ATOM 2318 C C . SER A 1 297 ? 33.218 -10.761 -8.783 1.00 72.69 297 SER A C 1
ATOM 2320 O O . SER A 1 297 ? 32.037 -10.338 -8.706 1.00 72.69 297 SER A O 1
#

Secondary structure (DSSP, 8-state):
--------PPEEEEEEEE---TT-S--HHHHHHHHHHHSPPPTTEEEEEEEEE-S-TTTHHHHHHHHHHHH--SEEEEEEEESSS-EEEE-EEES-EEETTEEE-S-TTS-SEEE-SS-HHHHHHHS-HHHHTTEEEES---SSHHHHHHHHHHHH-TTSEEEEEEEE---HHHHHHHHHHHHHHHHHHHHHHHHHHHHS-S-----EE-SS------HHHHHHHHHHTTT------HHHHHHHHHHTT----HHHHHHHHHHHHHHHH---GGG-S-SHHHHHHHHHHTT-GGG--

Sequence (297 aa):
MPRQVFHDKSLTVFMAAFEPFGGRSCNTSADLLQALISSKMPPGIRLAESAILPVDFATAWQILQPQVLKTKPDLVLLMGEKQGGSLTIESHARNLRRHGSATRKIAADKARFYTSKIVSEQLLAELPLATRQLFMLSENAGDYLCNFVYFMMLSVEPAINALFLHVPARSPQQFRKGAADDVKAVCDLIFSVKRILSGAGNNSDTKAIDGSGTNGMPRENQRRLLMADKHLVACEQEHEMITVLKHFKKGSSKENVDKMQNACRSWKKDSGAKYKPKNRDNFYKYLQEKGVLGKLS

Radius of gyration: 21.42 Å; Cα contacts (8 Å, |Δi|>4): 469; chains: 1; bounding box: 70×34×62 Å

Organism: Turneriella parva (strain ATCC BAA-1111 / DSM 21527 / NCTC 11395 / H) (NCBI:txid869212)

Mean predicted aligned error: 13.36 Å